Protein AF-0000000066933153 (afdb_homodimer)

pLDDT: mean 93.07, std 14.77, range [23.89, 98.88]

Structure (mmCIF, N/CA/C/O backbone):
data_AF-0000000066933153-model_v1
#
loop_
_entity.id
_entity.type
_entity.pdbx_description
1 polymer 'VOC domain-containing protein'
#
loop_
_atom_site.group_PDB
_atom_site.id
_atom_site.type_symbol
_atom_site.label_atom_id
_atom_site.label_alt_id
_atom_site.label_comp_id
_atom_site.label_asym_id
_atom_site.label_entity_id
_atom_site.label_seq_id
_atom_site.pdbx_PDB_ins_code
_atom_site.Cartn_x
_atom_site.Cartn_y
_atom_site.Cartn_z
_atom_site.occupancy
_atom_site.B_iso_or_equiv
_atom_site.auth_seq_id
_atom_site.auth_comp_id
_atom_site.auth_asym_id
_atom_site.auth_atom_id
_atom_site.pdbx_PDB_model_num
ATOM 1 N N . MET A 1 1 ? 8.961 -16.344 10.352 1 86.44 1 MET A N 1
ATOM 2 C CA . MET A 1 1 ? 8.375 -15.07 10.758 1 86.44 1 MET A CA 1
ATOM 3 C C . MET A 1 1 ? 7.102 -14.773 9.977 1 86.44 1 MET A C 1
ATOM 5 O O . MET A 1 1 ? 6.969 -15.195 8.82 1 86.44 1 MET A O 1
ATOM 9 N N . PRO A 1 2 ? 6.172 -14.133 10.633 1 92.12 2 PRO A N 1
ATOM 10 C CA . PRO A 1 2 ? 4.957 -13.805 9.883 1 92.12 2 PRO A CA 1
ATOM 11 C C . PRO A 1 2 ? 5.227 -12.875 8.703 1 92.12 2 PRO A C 1
ATOM 13 O O . PRO A 1 2 ? 6.113 -12.016 8.773 1 92.12 2 PRO A O 1
ATOM 16 N N . ALA A 1 3 ? 4.504 -13.078 7.656 1 95.19 3 ALA A N 1
ATOM 17 C CA . ALA A 1 3 ? 4.605 -12.172 6.516 1 95.19 3 ALA A CA 1
ATOM 18 C C . ALA A 1 3 ? 4.207 -10.75 6.91 1 95.19 3 ALA A C 1
ATOM 20 O O . ALA A 1 3 ? 3.334 -10.562 7.758 1 95.19 3 ALA A O 1
ATOM 21 N N . SER A 1 4 ? 4.824 -9.758 6.27 1 96.25 4 SER A N 1
ATOM 22 C CA . SER A 1 4 ? 4.516 -8.367 6.562 1 96.25 4 SER A CA 1
ATOM 23 C C . SER A 1 4 ? 4.406 -7.543 5.281 1 96.25 4 SER A C 1
ATOM 25 O O . SER A 1 4 ? 4.898 -7.953 4.23 1 96.25 4 SER A O 1
ATOM 27 N N . LEU A 1 5 ? 3.75 -6.449 5.402 1 97.62 5 LEU A N 1
ATOM 28 C CA . LEU A 1 5 ? 3.482 -5.574 4.266 1 97.62 5 LEU A CA 1
ATOM 29 C C . LEU A 1 5 ? 4.309 -4.297 4.359 1 97.62 5 LEU A C 1
ATOM 31 O O . LEU A 1 5 ? 4.398 -3.684 5.426 1 97.62 5 LEU A O 1
ATOM 35 N N . ARG A 1 6 ? 4.883 -3.953 3.26 1 97.38 6 ARG A N 1
ATOM 36 C CA . ARG A 1 6 ? 5.484 -2.648 3.012 1 97.38 6 ARG A CA 1
ATOM 37 C C . ARG A 1 6 ? 5.059 -2.098 1.654 1 97.38 6 ARG A C 1
ATOM 39 O O . ARG A 1 6 ? 4.523 -2.832 0.821 1 97.38 6 ARG A O 1
ATOM 46 N N . ILE A 1 7 ? 5.246 -0.826 1.497 1 98.62 7 ILE A N 1
ATOM 47 C CA . ILE A 1 7 ? 4.973 -0.286 0.17 1 98.62 7 ILE A CA 1
ATOM 48 C C . ILE A 1 7 ? 6.188 0.487 -0.336 1 98.62 7 ILE A C 1
ATOM 50 O O . ILE A 1 7 ? 6.996 0.973 0.459 1 98.62 7 ILE A O 1
ATOM 54 N N . GLU A 1 8 ? 6.289 0.5 -1.645 1 98.56 8 GLU A N 1
ATOM 55 C CA . GLU A 1 8 ? 7.211 1.397 -2.33 1 98.56 8 GLU A CA 1
ATOM 56 C C . GLU A 1 8 ? 6.461 2.453 -3.137 1 98.56 8 GLU A C 1
ATOM 58 O O . GLU A 1 8 ? 5.547 2.127 -3.893 1 98.56 8 GLU A O 1
ATOM 63 N N . ILE A 1 9 ? 6.852 3.701 -2.908 1 98.75 9 ILE A N 1
ATOM 64 C CA . ILE A 1 9 ? 6.254 4.785 -3.68 1 98.75 9 ILE A CA 1
ATOM 65 C C . ILE A 1 9 ? 7.328 5.473 -4.52 1 98.75 9 ILE A C 1
ATOM 67 O O . ILE A 1 9 ? 8.516 5.18 -4.383 1 98.75 9 ILE A O 1
ATOM 71 N N . PHE A 1 10 ? 6.871 6.371 -5.43 1 98.56 10 PHE A N 1
ATOM 72 C CA . PHE A 1 10 ? 7.754 6.902 -6.461 1 98.56 10 PHE A CA 1
ATOM 73 C C . PHE A 1 10 ? 7.57 8.406 -6.617 1 98.56 10 PHE A C 1
ATOM 75 O O . PHE A 1 10 ? 6.977 8.867 -7.594 1 98.56 10 PHE A O 1
ATOM 82 N N . PRO A 1 11 ? 8.094 9.141 -5.699 1 98.38 11 PRO A N 1
ATOM 83 C CA . PRO A 1 11 ? 7.941 10.594 -5.734 1 98.38 11 PRO A CA 1
ATOM 84 C C . PRO A 1 11 ? 8.789 11.25 -6.82 1 98.38 11 PRO A C 1
ATOM 86 O O . PRO A 1 11 ? 9.844 10.727 -7.191 1 98.38 11 PRO A O 1
ATOM 89 N N . SER A 1 12 ? 8.336 12.43 -7.312 1 97.88 12 SER A N 1
ATOM 90 C CA . SER A 1 12 ? 9.094 13.219 -8.273 1 97.88 12 SER A CA 1
ATOM 91 C C . SER A 1 12 ? 10.25 13.953 -7.602 1 97.88 12 SER A C 1
ATOM 93 O O . SER A 1 12 ? 11.227 14.305 -8.25 1 97.88 12 SER A O 1
ATOM 95 N N . ASP A 1 13 ? 10.156 14.219 -6.332 1 97.88 13 ASP A N 1
ATOM 96 C CA . ASP A 1 13 ? 11.148 14.883 -5.5 1 97.88 13 ASP A CA 1
ATOM 97 C C . ASP A 1 13 ? 11.312 14.172 -4.16 1 97.88 13 ASP A C 1
ATOM 99 O O . ASP A 1 13 ? 10.461 14.289 -3.279 1 97.88 13 ASP A O 1
ATOM 103 N N . LEU A 1 14 ? 12.438 13.492 -3.988 1 98.56 14 LEU A N 1
ATOM 104 C CA . LEU A 1 14 ? 12.648 12.609 -2.846 1 98.56 14 LEU A CA 1
ATOM 105 C C . LEU A 1 14 ? 12.719 13.414 -1.55 1 98.56 14 LEU A C 1
ATOM 107 O O . LEU A 1 14 ? 12.148 13.008 -0.533 1 98.56 14 LEU A O 1
ATOM 111 N N . GLN A 1 15 ? 13.453 14.477 -1.593 1 98.56 15 GLN A N 1
ATOM 112 C CA . GLN A 1 15 ? 13.602 15.273 -0.38 1 98.56 15 GLN A CA 1
ATOM 113 C C . GLN A 1 15 ? 12.258 15.828 0.085 1 98.56 15 GLN A C 1
ATOM 115 O O . GLN A 1 15 ? 11.977 15.852 1.284 1 98.56 15 GLN A O 1
ATOM 120 N N . ARG A 1 16 ? 11.453 16.312 -0.83 1 98.25 16 ARG A N 1
ATOM 121 C CA . ARG A 1 16 ? 10.117 16.797 -0.492 1 98.25 16 ARG A CA 1
ATOM 122 C C . ARG A 1 16 ? 9.281 15.695 0.153 1 98.25 16 ARG A C 1
ATOM 124 O O . ARG A 1 16 ? 8.547 15.945 1.111 1 98.25 16 ARG A O 1
ATOM 131 N N . MET A 1 17 ? 9.367 14.5 -0.377 1 98.44 17 MET A N 1
ATOM 132 C CA . MET A 1 17 ? 8.68 13.352 0.191 1 98.44 17 MET A CA 1
ATOM 133 C C . MET A 1 17 ? 9.164 13.062 1.606 1 98.44 17 MET A C 1
ATOM 135 O O . MET A 1 17 ? 8.359 12.883 2.521 1 98.44 17 MET A O 1
ATOM 139 N N . ILE A 1 18 ? 10.477 13.016 1.796 1 98.81 18 ILE A N 1
ATOM 140 C CA . ILE A 1 18 ? 11.07 12.734 3.1 1 98.81 18 ILE A CA 1
ATOM 141 C C . ILE A 1 18 ? 10.602 13.773 4.113 1 98.81 18 ILE A C 1
ATOM 143 O O . ILE A 1 18 ? 10.195 13.43 5.227 1 98.81 18 ILE A O 1
ATOM 147 N N . ASP A 1 19 ? 10.609 15.055 3.705 1 98.75 19 ASP A N 1
ATOM 148 C CA . ASP A 1 19 ? 10.195 16.141 4.59 1 98.75 19 ASP A CA 1
ATOM 149 C C . ASP A 1 19 ? 8.734 15.984 5.008 1 98.75 19 ASP A C 1
ATOM 151 O O . ASP A 1 19 ? 8.398 16.156 6.184 1 98.75 19 ASP A O 1
ATOM 155 N N . PHE A 1 20 ? 7.91 15.672 4.113 1 98.88 20 PHE A N 1
ATOM 156 C CA . PHE A 1 20 ? 6.492 15.516 4.41 1 98.88 20 PHE A CA 1
ATOM 157 C C . PHE A 1 20 ? 6.266 14.375 5.395 1 98.88 20 PHE A C 1
ATOM 159 O O . PHE A 1 20 ? 5.637 14.562 6.438 1 98.88 20 PHE A O 1
ATOM 166 N N . TYR A 1 21 ? 6.766 13.195 5.098 1 98.88 21 TYR A N 1
ATOM 167 C CA . TYR A 1 21 ? 6.496 12.023 5.918 1 98.88 21 TYR A CA 1
ATOM 168 C C . TYR A 1 21 ? 7.152 12.148 7.289 1 98.88 21 TYR A C 1
ATOM 170 O O . TYR A 1 21 ? 6.605 11.672 8.289 1 98.88 21 TYR A O 1
ATOM 178 N N . SER A 1 22 ? 8.344 12.766 7.363 1 98.69 22 SER A N 1
ATOM 179 C CA . SER A 1 22 ? 9.031 12.883 8.641 1 98.69 22 SER A CA 1
ATOM 180 C C . SER A 1 22 ? 8.422 13.984 9.5 1 98.69 22 SER A C 1
ATOM 182 O O . SER A 1 22 ? 8.133 13.773 10.68 1 98.69 22 SER A O 1
ATOM 184 N N . THR A 1 23 ? 8.133 15.148 8.875 1 98.31 23 THR A N 1
ATOM 185 C CA . THR A 1 23 ? 7.715 16.312 9.648 1 98.31 23 THR A CA 1
ATOM 186 C C . THR A 1 23 ? 6.203 16.297 9.875 1 98.31 23 THR A C 1
ATOM 188 O O . THR A 1 23 ? 5.734 16.641 10.961 1 98.31 23 THR A O 1
ATOM 191 N N . ILE A 1 24 ? 5.449 15.883 8.867 1 98.56 24 ILE A N 1
ATOM 192 C CA . ILE A 1 24 ? 3.996 15.984 8.945 1 98.56 24 ILE A CA 1
ATOM 193 C C . ILE A 1 24 ? 3.42 14.688 9.516 1 98.56 24 ILE A C 1
ATOM 195 O O . ILE A 1 24 ? 2.484 14.719 10.312 1 98.56 24 ILE A O 1
ATOM 199 N N . LEU A 1 25 ? 4.035 13.531 9.156 1 98.56 25 LEU A N 1
ATOM 200 C CA . LEU A 1 25 ? 3.369 12.273 9.469 1 98.56 25 LEU A CA 1
ATOM 201 C C . LEU A 1 25 ? 4.164 11.477 10.5 1 98.56 25 LEU A C 1
ATOM 203 O O . LEU A 1 25 ? 3.824 10.336 10.805 1 98.56 25 LEU A O 1
ATOM 207 N N . ASN A 1 26 ? 5.227 11.953 11.016 1 98 26 ASN A N 1
ATOM 208 C CA . ASN A 1 26 ? 5.973 11.414 12.148 1 98 26 ASN A CA 1
ATOM 209 C C . ASN A 1 26 ? 6.695 10.125 11.781 1 98 26 ASN A C 1
ATOM 211 O O . ASN A 1 26 ? 6.832 9.219 12.609 1 98 26 ASN A O 1
ATOM 215 N N . PHE A 1 27 ? 7.004 9.93 10.547 1 98.69 27 PHE A N 1
ATOM 216 C CA . PHE A 1 27 ? 7.91 8.859 10.156 1 98.69 27 PHE A CA 1
ATOM 217 C C . PHE A 1 27 ? 9.359 9.242 10.453 1 98.69 27 PHE A C 1
ATOM 219 O O . PHE A 1 27 ? 9.68 10.43 10.57 1 98.69 27 PHE A O 1
ATOM 226 N N . VAL A 1 28 ? 10.188 8.211 10.555 1 98.56 28 VAL A N 1
ATOM 227 C CA . VAL A 1 28 ? 11.625 8.398 10.742 1 98.56 28 VAL A CA 1
ATOM 228 C C . VAL A 1 28 ? 12.375 7.914 9.508 1 98.56 28 VAL A C 1
ATOM 230 O O . VAL A 1 28 ? 12.109 6.824 8.992 1 98.56 28 VAL A O 1
ATOM 233 N N . LEU A 1 29 ? 13.297 8.703 9 1 98.62 29 LEU A N 1
ATOM 234 C CA . LEU A 1 29 ? 14.188 8.266 7.93 1 98.62 29 LEU A CA 1
ATOM 235 C C . LEU A 1 29 ? 15.195 7.242 8.445 1 98.62 29 LEU A C 1
ATOM 237 O O . LEU A 1 29 ? 16.031 7.562 9.297 1 98.62 29 LEU A O 1
ATOM 241 N N . ILE A 1 30 ? 15.188 6.117 7.984 1 97.56 30 ILE A N 1
ATOM 242 C CA . ILE A 1 30 ? 16.06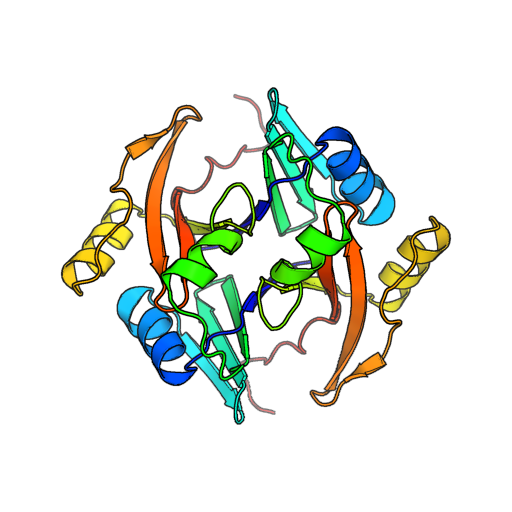2 5.039 8.438 1 97.56 30 ILE A CA 1
ATOM 243 C C . ILE A 1 30 ? 17.312 5 7.574 1 97.56 30 ILE A C 1
ATOM 245 O O . ILE A 1 30 ? 18.422 4.797 8.086 1 97.56 30 ILE A O 1
ATOM 249 N N . LYS A 1 31 ? 17.078 5.141 6.246 1 96.31 31 LYS A N 1
ATOM 250 C CA . LYS A 1 31 ? 18.188 5.078 5.297 1 96.31 31 LYS A CA 1
ATOM 251 C C . LYS A 1 31 ? 17.891 5.918 4.055 1 96.31 31 LYS A C 1
ATOM 253 O O . LYS A 1 31 ? 16.75 5.965 3.588 1 96.31 31 LYS A O 1
ATOM 258 N N . ARG A 1 32 ? 18.906 6.535 3.539 1 97.44 32 ARG A N 1
ATOM 259 C CA . ARG A 1 32 ? 18.891 7.184 2.232 1 97.44 32 ARG A CA 1
ATOM 260 C C . ARG A 1 32 ? 20.109 6.805 1.414 1 97.44 32 ARG A C 1
ATOM 262 O O . ARG A 1 32 ? 21.25 6.902 1.899 1 97.44 32 ARG A O 1
ATOM 269 N N . ASN A 1 33 ? 19.859 6.348 0.346 1 95.94 33 ASN A N 1
ATOM 270 C CA . ASN A 1 33 ? 20.906 5.977 -0.595 1 95.94 33 ASN A CA 1
ATOM 271 C C . ASN A 1 33 ? 20.594 6.465 -2.006 1 95.94 33 ASN A C 1
ATOM 273 O O . ASN A 1 33 ? 19.828 5.832 -2.73 1 95.94 33 ASN A O 1
ATOM 277 N N . GLY A 1 34 ? 21.297 7.578 -2.373 1 96.19 34 GLY A N 1
ATOM 278 C CA . GLY A 1 34 ? 21.016 8.141 -3.682 1 96.19 34 GLY A CA 1
ATOM 279 C C . GLY A 1 34 ? 19.562 8.562 -3.846 1 96.19 34 GLY A C 1
ATOM 280 O O . GLY A 1 34 ? 19.062 9.391 -3.08 1 96.19 34 GLY A O 1
ATOM 281 N N . ASP A 1 35 ? 18.922 7.887 -4.777 1 97.38 35 ASP A N 1
ATOM 282 C CA . ASP A 1 35 ? 17.547 8.242 -5.102 1 97.38 35 ASP A CA 1
ATOM 283 C C . ASP A 1 35 ? 16.547 7.352 -4.355 1 97.38 35 ASP A C 1
ATOM 285 O O . ASP A 1 35 ? 15.375 7.281 -4.715 1 97.38 35 ASP A O 1
ATOM 289 N N . TYR A 1 36 ? 17.062 6.742 -3.338 1 97.81 36 TYR A N 1
ATOM 290 C CA . TYR A 1 36 ? 16.234 5.852 -2.545 1 97.81 36 TYR A CA 1
ATOM 291 C C . TYR A 1 36 ? 16.172 6.301 -1.09 1 97.81 36 TYR A C 1
ATOM 293 O O . TYR A 1 36 ? 17.203 6.699 -0.521 1 97.81 36 TYR A O 1
ATOM 301 N N . ALA A 1 37 ? 15.047 6.254 -0.502 1 98.56 37 ALA A N 1
ATOM 302 C CA . ALA A 1 37 ? 14.852 6.492 0.927 1 98.56 37 ALA A CA 1
ATOM 303 C C . ALA A 1 37 ? 13.984 5.402 1.55 1 98.56 37 ALA A C 1
ATOM 305 O O . ALA A 1 37 ? 13.102 4.848 0.891 1 98.56 37 ALA A O 1
ATOM 306 N N . TYR A 1 38 ? 14.266 5.105 2.721 1 98.06 38 TYR A N 1
ATOM 307 C CA . TYR A 1 38 ? 13.523 4.152 3.533 1 98.06 38 TYR A CA 1
ATOM 308 C C . TYR A 1 38 ? 13.094 4.773 4.859 1 98.06 38 TYR A C 1
ATOM 310 O O . TYR A 1 38 ? 13.938 5.266 5.617 1 98.06 38 TYR A O 1
ATOM 318 N N . LEU A 1 39 ? 11.773 4.773 5.098 1 98.69 39 LEU A N 1
ATOM 319 C CA . LEU A 1 39 ? 11.234 5.414 6.293 1 98.69 39 LEU A CA 1
ATOM 320 C C . LEU A 1 39 ? 10.445 4.418 7.133 1 98.69 39 LEU A C 1
ATOM 322 O O . LEU A 1 39 ? 9.891 3.451 6.598 1 98.69 39 LEU A O 1
ATOM 326 N N . GLY A 1 40 ? 10.398 4.672 8.422 1 98.38 40 GLY A N 1
ATOM 327 C CA . GLY A 1 40 ? 9.656 3.811 9.328 1 98.38 40 GLY A CA 1
ATOM 328 C C . GLY A 1 40 ? 8.891 4.582 10.391 1 98.38 40 GLY A C 1
ATOM 329 O O . GLY A 1 40 ? 9.305 5.668 10.797 1 98.38 40 GLY A O 1
ATOM 330 N N . ARG A 1 41 ? 7.766 4.09 10.789 1 98.25 41 ARG A N 1
ATOM 331 C CA . ARG A 1 41 ? 6.945 4.512 11.922 1 98.25 41 ARG A CA 1
ATOM 332 C C . ARG A 1 41 ? 6.266 3.318 12.586 1 98.25 41 ARG A C 1
ATOM 334 O O . ARG A 1 41 ? 5.336 2.738 12.023 1 98.25 41 ARG A O 1
ATOM 341 N N . ASP A 1 42 ? 6.723 2.955 13.797 1 96.31 42 ASP A N 1
ATOM 342 C CA . ASP A 1 42 ? 6.227 1.754 14.469 1 96.31 42 ASP A CA 1
ATOM 343 C C . ASP A 1 42 ? 6.359 0.53 13.562 1 96.31 42 ASP A C 1
ATOM 345 O O . ASP A 1 42 ? 7.465 0.174 13.148 1 96.31 42 ASP A O 1
ATOM 349 N N . ASN A 1 43 ? 5.211 -0.047 13.133 1 92.12 43 ASN A N 1
ATOM 350 C CA . ASN A 1 43 ? 5.242 -1.246 12.297 1 92.12 43 ASN A CA 1
ATOM 351 C C . ASN A 1 43 ? 5.004 -0.915 10.828 1 92.12 43 ASN A C 1
ATOM 353 O O . ASN A 1 43 ? 4.594 -1.779 10.047 1 92.12 43 ASN A O 1
ATOM 357 N N . ILE A 1 44 ? 5.238 0.303 10.469 1 97.62 44 ILE A N 1
ATOM 358 C CA . ILE A 1 44 ? 5.023 0.743 9.094 1 97.62 44 ILE A CA 1
ATOM 359 C C . ILE A 1 44 ? 6.363 1.071 8.438 1 97.62 44 ILE A C 1
ATOM 361 O O . ILE A 1 44 ? 7.168 1.823 9 1 97.62 44 ILE A O 1
ATOM 365 N N . PHE A 1 45 ? 6.582 0.549 7.289 1 97.19 45 PHE A N 1
ATOM 366 C CA . PHE A 1 45 ? 7.781 0.859 6.52 1 97.19 45 PHE A CA 1
ATOM 367 C C . PHE A 1 45 ? 7.422 1.226 5.086 1 97.19 45 PHE A C 1
ATOM 369 O O . PHE A 1 45 ? 6.582 0.574 4.465 1 97.19 45 PHE A O 1
ATOM 376 N N . ILE A 1 46 ? 8.055 2.252 4.586 1 98.56 46 ILE A N 1
ATOM 377 C CA . ILE A 1 46 ? 7.824 2.768 3.244 1 98.56 46 ILE A CA 1
ATOM 378 C C . ILE A 1 46 ? 9.156 2.99 2.535 1 98.56 46 ILE A C 1
ATOM 380 O O . ILE A 1 46 ? 10.039 3.682 3.057 1 98.56 46 ILE A O 1
ATOM 384 N N . GLY A 1 47 ? 9.336 2.357 1.431 1 98.25 47 GLY A N 1
ATOM 385 C CA . GLY A 1 47 ? 10.414 2.705 0.519 1 98.25 47 GLY A CA 1
ATOM 386 C C . GLY A 1 47 ? 10 3.703 -0.545 1 98.25 47 GLY A C 1
ATOM 387 O O . GLY A 1 47 ? 8.844 3.705 -0.984 1 98.25 47 GLY A O 1
ATOM 388 N N . ALA A 1 48 ? 10.953 4.523 -0.932 1 98.69 48 ALA A N 1
ATOM 389 C CA . ALA A 1 48 ? 10.672 5.543 -1.939 1 98.69 48 ALA A CA 1
ATOM 390 C C . ALA A 1 48 ? 11.82 5.672 -2.93 1 98.69 48 ALA A C 1
ATOM 392 O O . ALA A 1 48 ? 12.992 5.723 -2.533 1 98.69 48 ALA A O 1
ATOM 393 N N . ILE A 1 49 ? 11.5 5.691 -4.172 1 98.25 49 ILE A N 1
ATOM 394 C CA . ILE A 1 49 ? 12.469 5.887 -5.242 1 98.25 49 ILE A CA 1
ATOM 395 C C . ILE A 1 49 ? 12.102 7.133 -6.047 1 98.25 49 ILE A C 1
ATOM 397 O O . ILE A 1 49 ? 11 7.227 -6.59 1 98.25 49 ILE A O 1
ATOM 401 N N . GLU A 1 50 ? 13.016 8 -6.172 1 98.5 50 GLU A N 1
ATOM 402 C CA . GLU A 1 50 ? 12.781 9.219 -6.938 1 98.5 50 GLU A CA 1
ATOM 403 C C . GLU A 1 50 ? 12.68 8.922 -8.43 1 98.5 50 GLU A C 1
ATOM 405 O O . GLU A 1 50 ? 13.5 8.188 -8.977 1 98.5 50 GLU A O 1
ATOM 410 N N . THR A 1 51 ? 11.688 9.422 -9.172 1 96.19 51 THR A N 1
ATOM 411 C CA . THR A 1 51 ? 11.516 9.148 -10.594 1 96.19 51 THR A CA 1
ATOM 412 C C . THR A 1 51 ? 11.828 10.391 -11.422 1 96.19 51 THR A C 1
ATOM 414 O O . THR A 1 51 ? 12.078 10.281 -12.625 1 96.19 51 THR A O 1
ATOM 417 N N . GLY A 1 52 ? 11.805 11.531 -10.984 1 89.19 52 GLY A N 1
ATOM 418 C CA . GLY A 1 52 ? 11.961 12.766 -11.742 1 89.19 52 GLY A CA 1
ATOM 419 C C . GLY A 1 52 ? 10.758 13.086 -12.609 1 89.19 52 GLY A C 1
ATOM 420 O O . GLY A 1 52 ? 10.875 13.797 -13.609 1 89.19 52 GLY A O 1
ATOM 421 N N . SER A 1 53 ? 9.688 12.406 -12.422 1 94.31 53 SER A N 1
ATOM 422 C CA . SER A 1 53 ? 8.461 12.648 -13.172 1 94.31 53 SER A CA 1
ATOM 423 C C . SER A 1 53 ? 8.117 14.133 -13.234 1 94.31 53 SER A C 1
ATOM 425 O O . SER A 1 53 ? 8.266 14.844 -12.242 1 94.31 53 SER A O 1
ATOM 427 N N . THR A 1 54 ? 7.566 14.516 -14.406 1 95.06 54 THR A N 1
ATOM 428 C CA . THR A 1 54 ? 7.188 15.914 -14.602 1 95.06 54 THR A CA 1
ATOM 429 C C . THR A 1 54 ? 5.668 16.062 -14.602 1 95.06 54 THR A C 1
ATOM 431 O O . THR A 1 54 ? 5.145 17.141 -14.914 1 95.06 54 THR A O 1
ATOM 434 N N . GLU A 1 55 ? 5.02 14.992 -14.352 1 96.88 55 GLU A N 1
ATOM 435 C CA . GLU A 1 55 ? 3.562 15.062 -14.273 1 96.88 55 GLU A CA 1
ATOM 436 C C . GLU A 1 55 ? 3.113 16.047 -13.195 1 96.88 55 GLU A C 1
ATOM 438 O O . GLU A 1 55 ? 3.732 16.141 -12.133 1 96.88 55 GLU A O 1
ATOM 443 N N . THR A 1 56 ? 1.979 16.734 -13.484 1 96.5 56 THR A N 1
ATOM 444 C CA . THR A 1 56 ? 1.397 17.641 -12.5 1 96.5 56 THR A CA 1
ATOM 445 C C . THR A 1 56 ? 0.718 16.844 -11.383 1 96.5 56 THR A C 1
ATOM 447 O O . THR A 1 56 ? 0.463 15.656 -11.516 1 96.5 56 THR A O 1
ATOM 450 N N . LEU A 1 57 ? 0.47 17.484 -10.297 1 94.38 57 LEU A N 1
ATOM 451 C CA . LEU A 1 57 ? -0.242 16.859 -9.18 1 94.38 57 LEU A CA 1
ATOM 452 C C . LEU A 1 57 ? -1.625 16.391 -9.617 1 94.38 57 LEU A C 1
ATOM 454 O O . LEU A 1 57 ? -2.094 15.336 -9.18 1 94.38 57 LEU A O 1
ATOM 458 N N . GLU A 1 58 ? -2.236 17.188 -10.422 1 94.75 58 GLU A N 1
ATOM 459 C CA . GLU A 1 58 ? -3.559 16.812 -10.93 1 94.75 58 GLU A CA 1
ATOM 460 C C . GLU A 1 58 ? -3.5 15.539 -11.75 1 94.75 58 GLU A C 1
ATOM 462 O O . GLU A 1 58 ? -4.367 14.672 -11.625 1 94.75 58 GLU A O 1
ATOM 467 N N . GLU A 1 59 ? -2.539 15.453 -12.602 1 96.12 59 GLU A N 1
ATOM 468 C CA . GLU A 1 59 ? -2.348 14.242 -13.391 1 96.12 59 GLU A CA 1
ATOM 469 C C . GLU A 1 59 ? -2.09 13.039 -12.5 1 96.12 59 GLU A C 1
ATOM 471 O O . GLU A 1 59 ? -2.703 11.984 -12.68 1 96.12 59 GLU A O 1
ATOM 476 N N . LYS A 1 60 ? -1.261 13.195 -11.508 1 96.38 60 LYS A N 1
ATOM 477 C CA . LYS A 1 60 ? -0.94 12.109 -10.586 1 96.38 60 LYS A CA 1
ATOM 478 C C . LYS A 1 60 ? -2.16 11.711 -9.766 1 96.38 60 LYS A C 1
ATOM 480 O O . LYS A 1 60 ? -2.412 10.523 -9.555 1 96.38 60 LYS A O 1
ATOM 485 N N . ALA A 1 61 ? -2.875 12.695 -9.344 1 93.25 61 ALA A N 1
ATOM 486 C CA . ALA A 1 61 ? -4.078 12.445 -8.547 1 93.25 61 ALA A CA 1
ATOM 487 C C . ALA A 1 61 ? -5.105 11.648 -9.344 1 93.25 61 ALA A C 1
ATOM 489 O O . ALA A 1 61 ? -5.898 10.898 -8.766 1 93.25 61 ALA A O 1
ATOM 490 N N . SER A 1 62 ? -5.059 11.789 -10.633 1 94.31 62 SER A N 1
ATOM 491 C CA . SER A 1 62 ? -6.035 11.133 -11.492 1 94.31 62 SER A CA 1
ATOM 492 C C . SER A 1 62 ? -5.895 9.609 -11.43 1 94.31 62 SER A C 1
ATOM 494 O O . SER A 1 62 ? -6.824 8.883 -11.789 1 94.31 62 SER A O 1
ATOM 496 N N . TYR A 1 63 ? -4.762 9.109 -10.945 1 96.81 63 TYR A N 1
ATOM 497 C CA . TYR A 1 63 ? -4.609 7.66 -10.953 1 96.81 63 TYR A CA 1
ATOM 498 C C . TYR A 1 63 ? -4.102 7.16 -9.602 1 96.81 63 TYR A C 1
ATOM 500 O O . TYR A 1 63 ? -4.004 5.949 -9.383 1 96.81 63 TYR A O 1
ATOM 508 N N . ARG A 1 64 ? -3.805 8.047 -8.641 1 97.88 64 ARG A N 1
ATOM 509 C CA . ARG A 1 64 ? -3.229 7.633 -7.371 1 97.88 64 ARG A CA 1
ATOM 510 C C . ARG A 1 64 ? -4.281 7.625 -6.27 1 97.88 64 ARG A C 1
ATOM 512 O O . ARG A 1 64 ? -4.016 7.18 -5.152 1 97.88 64 ARG A O 1
ATOM 519 N N . ARG A 1 65 ? -5.469 8.047 -6.59 1 95.44 65 ARG A N 1
ATOM 520 C CA . ARG A 1 65 ? -6.543 8.18 -5.609 1 95.44 65 ARG A CA 1
ATOM 521 C C . ARG A 1 65 ? -7.461 6.957 -5.641 1 95.44 65 ARG A C 1
ATOM 523 O O . ARG A 1 65 ? -7.367 6.129 -6.547 1 95.44 65 ARG A O 1
ATOM 530 N N . PRO A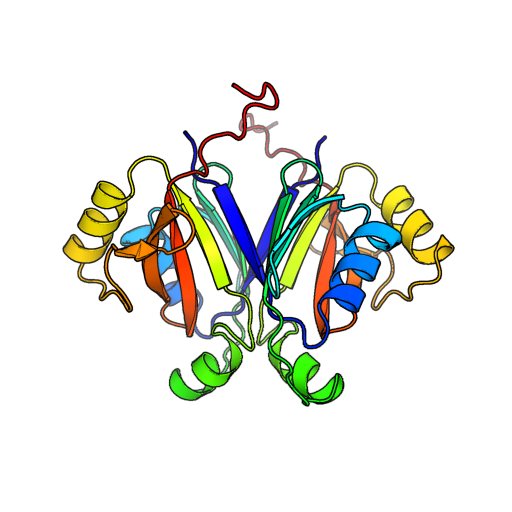 1 66 ? -8.344 6.848 -4.656 1 95.38 66 PRO A N 1
ATOM 531 C CA . PRO A 1 66 ? -9.312 5.746 -4.621 1 95.38 66 PRO A CA 1
ATOM 532 C C . PRO A 1 66 ? -10.102 5.613 -5.922 1 95.38 66 PRO A C 1
ATOM 534 O O . PRO A 1 66 ? -10.336 6.605 -6.613 1 95.38 66 PRO A O 1
ATOM 537 N N . MET A 1 67 ? -10.516 4.402 -6.137 1 95.12 67 MET A N 1
ATOM 538 C CA . MET A 1 67 ? -11.219 3.959 -7.336 1 95.12 67 MET A CA 1
ATOM 539 C C . MET A 1 67 ? -10.242 3.645 -8.461 1 95.12 67 MET A C 1
ATOM 541 O O . MET A 1 67 ? -10.609 3 -9.445 1 95.12 67 MET A O 1
ATOM 545 N N . LYS A 1 68 ? -9 4.121 -8.406 1 95.88 68 LYS A N 1
ATOM 546 C CA . LYS A 1 68 ? -8 3.754 -9.414 1 95.88 68 LYS A CA 1
ATOM 547 C C . LYS A 1 68 ? -6.719 3.258 -8.758 1 95.88 68 LYS A C 1
ATOM 549 O O . LYS A 1 68 ? -6.293 2.125 -8.992 1 95.88 68 LYS A O 1
ATOM 554 N N . GLY A 1 69 ? -6.094 4.047 -7.945 1 97.12 69 GLY A N 1
ATOM 555 C CA . GLY A 1 69 ? -4.82 3.73 -7.316 1 97.12 69 GLY A CA 1
ATOM 556 C C . G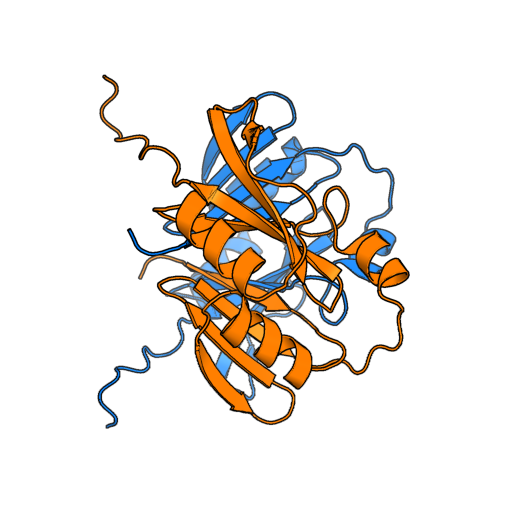LY A 1 69 ? -4.969 2.854 -6.086 1 97.12 69 GLY A C 1
ATOM 557 O O . GLY A 1 69 ? -5.777 1.922 -6.074 1 97.12 69 GLY A O 1
ATOM 558 N N . ILE A 1 70 ? -4.109 3.01 -5.137 1 98.62 70 ILE A N 1
ATOM 559 C CA . ILE A 1 70 ? -4.141 2.359 -3.832 1 98.62 70 ILE A CA 1
ATOM 560 C C . ILE A 1 70 ? -4.316 3.406 -2.736 1 98.62 70 ILE A C 1
ATOM 562 O O . ILE A 1 70 ? -3.666 4.453 -2.76 1 98.62 70 ILE A O 1
ATOM 566 N N . GLU A 1 71 ? -5.297 3.215 -1.89 1 98.69 71 GLU A N 1
ATOM 567 C CA . GLU A 1 71 ? -5.383 4.035 -0.685 1 98.69 71 GLU A CA 1
ATOM 568 C C . GLU A 1 71 ? -4.465 3.5 0.411 1 98.69 71 GLU A C 1
ATOM 570 O O . GLU A 1 71 ? -4.535 2.322 0.768 1 98.69 71 GLU A O 1
ATOM 575 N N . ILE A 1 72 ? -3.586 4.348 0.903 1 98.81 72 ILE A N 1
ATOM 576 C CA . ILE A 1 72 ? -2.699 4.012 2.012 1 98.81 72 ILE A CA 1
ATOM 577 C C . ILE A 1 72 ? -3.418 4.246 3.338 1 98.81 72 ILE A C 1
ATOM 579 O O . ILE A 1 72 ? -3.785 5.379 3.658 1 98.81 72 ILE A O 1
ATOM 583 N N . VAL A 1 73 ? -3.596 3.203 4.105 1 98.5 73 VAL A N 1
ATOM 584 C CA . VAL A 1 73 ? -4.375 3.314 5.336 1 98.5 73 VAL A CA 1
ATOM 585 C C . VAL A 1 73 ? -3.459 3.123 6.543 1 98.5 73 VAL A C 1
ATOM 587 O O . VAL A 1 73 ? -2.799 2.092 6.676 1 98.5 73 VAL A O 1
ATOM 590 N N . VAL A 1 74 ? -3.449 4.066 7.383 1 98.38 74 VAL A N 1
ATOM 591 C CA . VAL A 1 74 ? -2.666 4.035 8.609 1 98.38 74 VAL A CA 1
ATOM 592 C C . VAL A 1 74 ? -3.598 3.945 9.82 1 98.38 74 VAL A C 1
ATOM 594 O O . VAL A 1 74 ? -4.438 4.824 10.031 1 98.38 74 VAL A O 1
ATOM 597 N N . GLU A 1 75 ? -3.451 2.924 10.539 1 97 75 GLU A N 1
ATOM 598 C CA . GLU A 1 75 ? -4.23 2.762 11.766 1 97 75 GLU A CA 1
ATOM 599 C C . GLU A 1 75 ? -3.467 3.289 12.977 1 97 75 GLU A C 1
ATOM 601 O O . GLU A 1 75 ? -2.305 2.936 13.188 1 97 75 GLU A O 1
ATOM 606 N N . VAL A 1 76 ? -4.148 4.086 13.734 1 97.12 76 VAL A N 1
ATOM 607 C CA . VAL A 1 76 ? -3.494 4.711 14.883 1 97.12 76 VAL A CA 1
ATOM 608 C C . VAL A 1 76 ? -4.387 4.594 16.109 1 97.12 76 VAL A C 1
ATOM 610 O O . VAL A 1 76 ? -5.594 4.363 15.992 1 97.12 76 VAL A O 1
ATOM 613 N N . ASP A 1 77 ? -3.826 4.746 17.281 1 93.56 77 ASP A N 1
ATOM 614 C CA . ASP A 1 77 ? -4.57 4.656 18.547 1 93.56 77 ASP A CA 1
ATOM 615 C C . ASP A 1 77 ? -5.371 5.93 18.797 1 93.56 77 ASP A C 1
ATOM 617 O O . ASP A 1 77 ? -6.551 5.867 19.141 1 93.56 77 ASP A O 1
ATOM 621 N N . ASP A 1 78 ? -4.727 7.039 18.688 1 95.94 78 ASP A N 1
ATOM 622 C CA . ASP A 1 78 ? -5.34 8.328 18.984 1 95.94 78 ASP A CA 1
ATOM 623 C C . ASP A 1 78 ? -5.5 9.164 17.719 1 95.94 78 ASP A C 1
ATOM 625 O O . ASP A 1 78 ? -4.621 9.961 17.375 1 95.94 78 ASP A O 1
ATOM 629 N N . LEU A 1 79 ? -6.633 9.016 17.094 1 97.88 79 LEU A N 1
ATOM 630 C CA . LEU A 1 79 ? -6.918 9.641 15.805 1 97.88 79 LEU A CA 1
ATOM 631 C C . LEU A 1 79 ? -6.941 11.156 15.938 1 97.88 79 LEU A C 1
ATOM 633 O O . LEU A 1 79 ? -6.402 11.867 15.078 1 97.88 79 LEU A O 1
ATOM 637 N N . GLU A 1 80 ? -7.613 11.703 16.953 1 98 80 GLU A N 1
ATOM 638 C CA . GLU A 1 80 ? -7.727 13.148 17.156 1 98 80 GLU A CA 1
ATOM 639 C C . GLU A 1 80 ? -6.355 13.789 17.344 1 98 80 GLU A C 1
ATOM 641 O O . GLU A 1 80 ? -6.082 14.859 16.812 1 98 80 GLU A O 1
ATOM 646 N N . LYS A 1 81 ? -5.562 13.125 18.141 1 98.06 81 LYS A N 1
ATOM 647 C CA . LYS A 1 81 ? -4.215 13.641 18.344 1 98.06 81 LYS A CA 1
ATOM 648 C C . LYS A 1 81 ? -3.436 13.703 17.031 1 98.06 81 LYS A C 1
ATOM 650 O O . LYS A 1 81 ? -2.75 14.688 16.766 1 98.06 81 LYS A O 1
ATOM 655 N N . GLU A 1 82 ? -3.486 12.594 16.266 1 98.12 82 GLU A N 1
ATOM 656 C CA . GLU A 1 82 ? -2.818 12.562 14.969 1 98.12 82 GLU A CA 1
ATOM 657 C C . GLU A 1 82 ? -3.295 13.711 14.078 1 98.12 82 GLU A C 1
ATOM 659 O O . GLU A 1 82 ? -2.482 14.43 13.492 1 98.12 82 GLU A O 1
ATOM 664 N N . ARG A 1 83 ? -4.582 13.844 14 1 98.56 83 ARG A N 1
ATOM 665 C CA . ARG A 1 83 ? -5.207 14.891 13.203 1 98.56 83 ARG A CA 1
ATOM 666 C C . ARG A 1 83 ? -4.742 16.266 13.648 1 98.56 83 ARG A C 1
ATOM 668 O O . ARG A 1 83 ? -4.336 17.094 12.828 1 98.56 83 ARG A O 1
ATOM 675 N N . ASP A 1 84 ? -4.805 16.562 14.93 1 98.69 84 ASP A N 1
ATOM 676 C CA . ASP A 1 84 ? -4.457 17.875 15.469 1 98.69 84 ASP A CA 1
ATOM 677 C C . ASP A 1 84 ? -2.996 18.203 15.195 1 98.69 84 ASP A C 1
ATOM 679 O O . ASP A 1 84 ? -2.668 19.359 14.867 1 98.69 84 ASP A O 1
ATOM 683 N N . LEU A 1 85 ? -2.139 17.219 15.352 1 98.19 85 LEU A N 1
ATOM 684 C CA . LEU A 1 85 ? -0.718 17.406 15.086 1 98.19 85 LEU A CA 1
ATOM 685 C C . LEU A 1 85 ? -0.482 17.781 13.625 1 98.19 85 LEU A C 1
ATOM 687 O O . LEU A 1 85 ? 0.283 18.719 13.336 1 98.19 85 LEU A O 1
ATOM 691 N N . ILE A 1 86 ? -1.084 17.094 12.695 1 98.69 86 ILE A N 1
ATOM 692 C CA . ILE A 1 86 ? -0.913 17.312 11.266 1 98.69 86 ILE A CA 1
ATOM 693 C C . ILE A 1 86 ? -1.419 18.703 10.891 1 98.69 86 ILE A C 1
ATOM 695 O O . ILE A 1 86 ? -0.736 19.453 10.188 1 98.69 86 ILE A O 1
ATOM 699 N N . VAL A 1 87 ? -2.559 19.078 11.398 1 98.56 87 VAL A N 1
ATOM 700 C CA . VAL A 1 87 ? -3.162 20.375 11.109 1 98.56 87 VAL A CA 1
ATOM 701 C C . VAL A 1 87 ? -2.322 21.5 11.727 1 98.56 87 VAL A C 1
ATOM 703 O O . VAL A 1 87 ? -2.113 22.547 11.117 1 98.56 87 VAL A O 1
ATOM 706 N N . ALA A 1 88 ? -1.859 21.312 12.906 1 98.44 88 ALA A N 1
ATOM 707 C CA . ALA A 1 88 ? -1.039 22.312 13.602 1 98.44 88 ALA A CA 1
ATOM 708 C C . ALA A 1 88 ? 0.245 22.594 12.82 1 98.44 88 ALA A C 1
ATOM 710 O O . ALA A 1 88 ? 0.783 23.703 12.883 1 98.44 88 ALA A O 1
ATOM 711 N N . LYS A 1 89 ? 0.682 21.594 12.156 1 98.31 89 LYS A N 1
ATOM 712 C CA . LYS A 1 89 ? 1.9 21.719 11.367 1 98.31 89 LYS A CA 1
ATOM 713 C C . LYS A 1 89 ? 1.612 22.406 10.023 1 98.31 89 LYS A C 1
ATOM 715 O O . LYS A 1 89 ? 2.518 22.594 9.211 1 98.31 89 LYS A O 1
ATOM 720 N N . GLY A 1 90 ? 0.367 22.625 9.773 1 97.44 90 GLY A N 1
ATOM 721 C CA . GLY A 1 90 ? -0.007 23.469 8.648 1 97.44 90 GLY A CA 1
ATOM 722 C C . GLY A 1 90 ? -0.443 22.672 7.43 1 97.44 90 GLY A C 1
ATOM 723 O O . GLY A 1 90 ? -0.648 23.234 6.352 1 97.44 90 GLY A O 1
ATOM 724 N N . TRP A 1 91 ? -0.554 21.328 7.512 1 98.25 91 TRP A N 1
ATOM 725 C CA . TRP A 1 91 ? -0.981 20.547 6.355 1 98.25 91 TRP A CA 1
ATOM 726 C C . TRP A 1 91 ? -2.502 20.484 6.277 1 98.25 91 TRP A C 1
ATOM 728 O O . TRP A 1 91 ? -3.174 20.219 7.277 1 98.25 91 TRP A O 1
ATOM 738 N N . LYS A 1 92 ? -3.002 20.688 5.086 1 97.62 92 LYS A N 1
ATOM 739 C CA . LYS A 1 92 ? -4.445 20.688 4.871 1 97.62 92 LYS A CA 1
ATOM 740 C C . LYS A 1 92 ? -4.969 19.266 4.68 1 97.62 92 LYS A C 1
ATOM 742 O O . LYS A 1 92 ? -4.375 18.469 3.941 1 97.62 92 LYS A O 1
ATOM 747 N N . LEU A 1 93 ? -6.094 18.984 5.293 1 98.62 93 LEU A N 1
ATOM 748 C CA . LEU A 1 93 ? -6.75 17.688 5.141 1 98.62 93 LEU A CA 1
ATOM 749 C C . LEU A 1 93 ? -7.691 17.703 3.943 1 98.62 93 LEU A C 1
ATOM 751 O O . LEU A 1 93 ? -8.258 18.734 3.598 1 98.62 93 LEU A O 1
ATOM 755 N N . ASP A 1 94 ? -7.828 16.578 3.291 1 97.81 94 ASP A N 1
ATOM 756 C CA . ASP A 1 94 ? -8.852 16.422 2.262 1 97.81 94 ASP A CA 1
ATOM 757 C C . ASP A 1 94 ? -10.227 16.219 2.883 1 97.81 94 ASP A C 1
ATOM 759 O O . ASP A 1 94 ? -11.242 16.641 2.312 1 97.81 94 ASP A O 1
ATOM 763 N N . ALA A 1 95 ? -10.297 15.492 3.914 1 98.19 95 ALA A N 1
ATOM 764 C CA . ALA A 1 95 ? -11.492 15.25 4.723 1 98.19 95 ALA A CA 1
ATOM 765 C C . ALA A 1 95 ? -11.141 15.148 6.207 1 98.19 95 ALA A C 1
ATOM 767 O O . ALA A 1 95 ? -10.242 14.398 6.586 1 98.19 95 ALA A O 1
ATOM 768 N N . ASP A 1 96 ? -11.883 15.898 6.992 1 98.56 96 ASP A N 1
ATOM 769 C CA . ASP A 1 96 ? -11.625 15.875 8.43 1 98.56 96 ASP A CA 1
ATOM 770 C C . ASP A 1 96 ? -12.25 14.648 9.078 1 98.56 96 ASP A C 1
ATOM 772 O O . ASP A 1 96 ? -12.891 13.836 8.398 1 98.56 96 ASP A O 1
ATOM 776 N N . ILE A 1 97 ? -11.984 14.492 10.406 1 98.38 97 ILE A N 1
ATOM 777 C CA . ILE A 1 97 ? -12.445 13.305 11.117 1 98.38 97 ILE A CA 1
ATOM 778 C C . ILE A 1 97 ? -13.953 13.172 10.961 1 98.38 97 ILE A C 1
ATOM 780 O O . ILE A 1 97 ? -14.703 14.125 11.188 1 98.38 97 ILE A O 1
ATOM 784 N N . GLN A 1 98 ? -14.336 12.07 10.531 1 96.81 98 GLN A N 1
ATOM 785 C CA . GLN A 1 98 ? -15.75 11.734 10.383 1 96.81 98 GLN A CA 1
ATOM 786 C C . GLN A 1 98 ? -16.016 10.281 10.758 1 96.81 98 GLN A C 1
ATOM 788 O O . GLN A 1 98 ? -15.195 9.406 10.492 1 96.81 98 GLN A O 1
ATOM 793 N N . LEU A 1 99 ? -17.125 10.047 11.391 1 94.88 99 LEU A N 1
ATOM 794 C CA . LEU A 1 99 ? -17.609 8.68 11.594 1 94.88 99 LEU A CA 1
ATOM 795 C C . LEU A 1 99 ? -18.125 8.094 10.289 1 94.88 99 LEU A C 1
ATOM 797 O O . LEU A 1 99 ? -18.953 8.695 9.609 1 94.88 99 LEU A O 1
ATOM 801 N N . GLN A 1 100 ? -17.656 6.953 10.016 1 93.31 100 GLN A N 1
ATOM 802 C CA . GLN A 1 100 ? -18.016 6.336 8.75 1 93.31 100 GLN A CA 1
ATOM 803 C C . GLN A 1 100 ? -19.109 5.293 8.938 1 93.31 100 GLN A C 1
ATOM 805 O O . GLN A 1 100 ? -19.375 4.855 10.062 1 93.31 100 GLN A O 1
ATOM 810 N N . ASP A 1 101 ? -19.672 4.844 7.883 1 88.31 101 ASP A N 1
ATOM 811 C CA . ASP A 1 101 ? -20.797 3.916 7.914 1 88.31 101 ASP A CA 1
ATOM 812 C C . ASP A 1 101 ? -20.391 2.57 8.508 1 88.31 101 ASP A C 1
ATOM 814 O O . ASP A 1 101 ? -21.219 1.857 9.078 1 88.31 101 ASP A O 1
ATOM 818 N N . TRP A 1 102 ? -19.188 2.311 8.398 1 86.62 102 TRP A N 1
ATOM 819 C CA . TRP A 1 102 ? -18.703 1.021 8.883 1 86.62 102 TRP A CA 1
ATOM 820 C C . TRP A 1 102 ? -18.297 1.109 10.352 1 86.62 102 TRP A C 1
ATOM 822 O O . TRP A 1 102 ? -17.766 0.147 10.914 1 86.62 102 TRP A O 1
ATOM 832 N N . GLY A 1 103 ? -18.391 2.258 10.992 1 87.94 103 GLY A N 1
ATOM 833 C CA . GLY A 1 103 ? -18.344 2.363 12.438 1 87.94 103 GLY A CA 1
ATOM 834 C C . GLY A 1 103 ? -17.016 2.891 12.945 1 87.94 103 GLY A C 1
ATOM 835 O O . GLY A 1 103 ? -16.812 3.041 14.156 1 87.94 103 GLY A O 1
ATOM 836 N N . LEU A 1 104 ? -16.109 3.176 12.039 1 91.81 104 LEU A N 1
ATOM 837 C CA . LEU A 1 104 ? -14.82 3.738 12.438 1 91.81 104 LEU A CA 1
ATOM 838 C C . LEU A 1 104 ? -14.727 5.207 12.039 1 91.81 104 LEU A C 1
ATOM 840 O O . LEU A 1 104 ? -15.43 5.656 11.133 1 91.81 104 LEU A O 1
ATOM 844 N N . LYS A 1 105 ? -13.938 5.914 12.727 1 96.19 105 LYS A N 1
ATOM 845 C CA . LYS A 1 105 ? -13.625 7.293 12.359 1 96.19 105 LYS A CA 1
ATOM 846 C C . LYS A 1 105 ? -12.328 7.367 11.562 1 96.19 105 LYS A C 1
ATOM 848 O O . LYS A 1 105 ? -11.391 6.598 11.812 1 96.19 105 LYS A O 1
ATOM 853 N N . ASP A 1 106 ? -12.305 8.273 10.641 1 98.31 106 ASP A N 1
ATOM 854 C CA . ASP A 1 106 ? -11.07 8.453 9.875 1 98.31 106 ASP A CA 1
ATOM 855 C C . ASP A 1 106 ? -10.977 9.875 9.328 1 98.31 106 ASP A C 1
ATOM 857 O O . ASP A 1 106 ? -11.93 10.648 9.406 1 98.31 106 ASP A O 1
ATOM 861 N N . PHE A 1 107 ? -9.867 10.297 8.953 1 98.69 107 PHE A N 1
ATOM 862 C CA . PHE A 1 107 ? -9.633 11.492 8.148 1 98.69 107 PHE A CA 1
ATOM 863 C C . PHE A 1 107 ? -8.695 11.18 6.988 1 98.69 107 PHE A C 1
ATOM 865 O O . PHE A 1 107 ? -8.086 10.109 6.945 1 98.69 107 PHE A O 1
ATOM 872 N N . ARG A 1 108 ? -8.625 12.078 6.055 1 98.69 108 ARG A N 1
ATOM 873 C CA . ARG A 1 108 ? -7.871 11.805 4.832 1 98.69 108 ARG A CA 1
ATOM 874 C C . ARG A 1 108 ? -7.004 13 4.449 1 98.69 108 ARG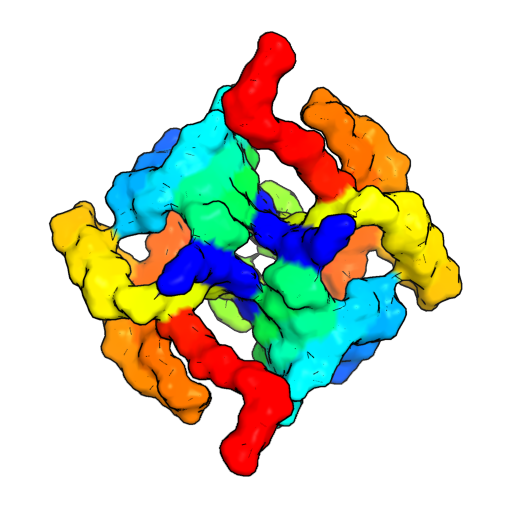 A C 1
ATOM 876 O O . ARG A 1 108 ? -7.379 14.148 4.688 1 98.69 108 ARG A O 1
ATOM 883 N N . LEU A 1 109 ? -5.941 12.727 3.832 1 98.56 109 LEU A N 1
ATOM 884 C CA . LEU A 1 109 ? -5.062 13.742 3.26 1 98.56 109 LEU A CA 1
ATOM 885 C C . LEU A 1 109 ? -4.285 13.172 2.072 1 98.56 109 LEU A C 1
ATOM 887 O O . LEU A 1 109 ? -4.25 11.961 1.872 1 98.56 109 LEU A O 1
ATOM 891 N N . THR A 1 110 ? -3.719 14.055 1.302 1 98.19 110 THR A N 1
ATOM 892 C CA . THR A 1 110 ? -2.9 13.711 0.145 1 98.19 110 THR A CA 1
ATOM 893 C C . THR A 1 110 ? -1.463 14.18 0.336 1 98.19 110 THR A C 1
ATOM 895 O O . THR A 1 110 ? -1.227 15.305 0.772 1 98.19 110 THR A O 1
ATOM 898 N N . ASP A 1 111 ? -0.514 13.312 0.064 1 98.19 111 ASP A N 1
ATOM 899 C CA . ASP A 1 111 ? 0.881 13.711 0.214 1 98.19 111 ASP A CA 1
ATOM 900 C C . ASP A 1 111 ? 1.328 14.594 -0.952 1 98.19 111 ASP A C 1
ATOM 902 O O . ASP A 1 111 ? 0.57 14.805 -1.899 1 98.19 111 ASP A O 1
ATOM 906 N N . PRO A 1 112 ? 2.502 15.148 -1.012 1 96.94 112 PRO A N 1
ATOM 907 C CA . PRO A 1 112 ? 2.92 16.141 -2.008 1 96.94 112 PRO A CA 1
ATOM 908 C C . PRO A 1 112 ? 2.947 15.57 -3.426 1 96.94 112 PRO A C 1
ATOM 910 O O . PRO A 1 112 ? 3.027 16.328 -4.395 1 96.94 112 PRO A O 1
ATOM 913 N N . ASP A 1 113 ? 2.975 14.234 -3.559 1 97.56 113 ASP A N 1
ATOM 914 C CA . ASP A 1 113 ? 3.064 13.633 -4.887 1 97.56 113 ASP A CA 1
ATOM 915 C C . ASP A 1 113 ? 1.736 13 -5.293 1 97.56 113 ASP A C 1
ATOM 917 O O . ASP A 1 113 ? 1.674 12.25 -6.273 1 97.56 113 ASP A O 1
ATOM 921 N N . GLY A 1 114 ? 0.742 13.18 -4.5 1 97.62 114 GLY A N 1
ATOM 922 C CA . GLY A 1 114 ? -0.591 12.781 -4.926 1 97.62 114 GLY A CA 1
ATOM 923 C C . GLY A 1 114 ? -1.037 11.453 -4.336 1 97.62 114 GLY A C 1
ATOM 924 O O . GLY A 1 114 ? -2.123 10.961 -4.652 1 97.62 114 GLY A O 1
ATOM 925 N N . TYR A 1 115 ? -0.228 10.812 -3.557 1 98.44 115 TYR A N 1
ATOM 926 C CA . TYR A 1 115 ? -0.668 9.594 -2.883 1 98.44 115 TYR A CA 1
ATOM 927 C C . TYR A 1 115 ? -1.711 9.906 -1.816 1 98.44 115 TYR A C 1
ATOM 929 O O . TYR A 1 115 ? -1.562 10.867 -1.058 1 98.44 115 TYR A O 1
ATOM 937 N N . TYR A 1 116 ? -2.729 9.109 -1.751 1 98.56 116 TYR A N 1
ATOM 938 C CA . TYR A 1 116 ? -3.898 9.336 -0.913 1 98.56 116 TYR A CA 1
ATOM 939 C C . TYR A 1 116 ? -3.836 8.5 0.356 1 98.56 116 TYR A C 1
ATOM 941 O O . TYR A 1 116 ? -3.717 7.27 0.291 1 98.56 116 TYR A O 1
ATOM 949 N N . LEU A 1 117 ? -3.898 9.141 1.543 1 98.81 117 LEU A N 1
ATOM 950 C CA . LEU A 1 117 ? -3.777 8.477 2.834 1 98.81 117 LEU A CA 1
ATOM 951 C C . LEU A 1 117 ? -5.059 8.625 3.646 1 98.81 117 LEU A C 1
ATOM 953 O O . LEU A 1 117 ? -5.672 9.695 3.652 1 98.81 117 LEU A O 1
ATOM 957 N N . ARG A 1 118 ? -5.379 7.605 4.258 1 98.69 118 ARG A N 1
ATOM 958 C CA . ARG A 1 118 ? -6.441 7.586 5.262 1 98.69 118 ARG A CA 1
ATOM 959 C C . ARG A 1 118 ? -5.895 7.172 6.625 1 98.69 118 ARG A C 1
ATOM 961 O O . ARG A 1 118 ? -5.219 6.148 6.742 1 98.69 118 ARG A O 1
ATOM 968 N N . PHE A 1 119 ? -6.07 7.969 7.602 1 98.62 119 PHE A N 1
ATOM 969 C CA . PHE A 1 119 ? -5.801 7.594 8.984 1 98.62 119 PHE A CA 1
ATOM 970 C C . PHE A 1 119 ? -7.086 7.168 9.695 1 98.62 119 PHE A C 1
ATOM 972 O O . PHE A 1 119 ? -8.117 7.836 9.57 1 98.62 119 PHE A O 1
ATOM 979 N N . THR A 1 120 ? -7.027 6.09 10.352 1 97.94 120 THR A N 1
ATOM 980 C CA . THR A 1 120 ? -8.219 5.555 11.008 1 97.94 120 THR A CA 1
ATOM 981 C C . THR A 1 120 ? -7.859 4.938 12.359 1 97.94 120 THR A C 1
ATOM 983 O O . THR A 1 120 ? -6.691 4.648 12.625 1 97.94 120 THR A O 1
ATOM 986 N N . THR A 1 121 ? -8.883 4.805 13.219 1 92.56 121 THR A N 1
ATOM 987 C CA . THR A 1 121 ? -8.672 4.102 14.484 1 92.56 121 THR A CA 1
ATOM 988 C C . THR A 1 121 ? -8.516 2.602 14.25 1 92.56 121 THR A C 1
ATOM 990 O O . THR A 1 121 ? -8.922 2.086 13.203 1 92.56 121 THR A O 1
ATOM 993 N N . HIS A 1 122 ? -7.879 1.992 15.188 1 84.5 122 HIS A N 1
ATOM 994 C CA . HIS A 1 122 ? -7.758 0.541 15.109 1 84.5 122 HIS A CA 1
ATOM 995 C C . HIS A 1 122 ? -9.125 -0.129 15.133 1 84.5 122 HIS A C 1
ATOM 997 O O . HIS A 1 122 ? -10.023 0.306 15.859 1 84.5 122 HIS A O 1
ATOM 1003 N N . SER A 1 123 ? -9.219 -1.022 14.195 1 72.44 123 SER A N 1
ATOM 1004 C CA . SER A 1 123 ? -10.438 -1.818 14.297 1 72.44 123 SER A CA 1
ATOM 1005 C C . SER A 1 123 ? -10.523 -2.529 15.641 1 72.44 123 SER A C 1
ATOM 1007 O O . SER A 1 123 ? -9.508 -2.91 16.219 1 72.44 123 SER A O 1
ATOM 1009 N N . PRO A 1 124 ? -11.648 -2.23 16.328 1 57.56 124 PRO A N 1
ATOM 1010 C CA . PRO A 1 124 ? -11.75 -2.979 17.594 1 57.56 124 PRO A CA 1
ATOM 1011 C C . PRO A 1 124 ? -11.281 -4.426 17.453 1 57.56 124 PRO A C 1
ATOM 1013 O O . PRO A 1 124 ? -11.453 -5.035 16.391 1 57.56 124 PRO A O 1
ATOM 1016 N N . LYS A 1 125 ? -10.172 -4.605 17.875 1 50.97 125 LYS A N 1
ATOM 1017 C CA . LYS A 1 125 ? -9.711 -5.992 17.859 1 50.97 125 LYS A CA 1
ATOM 1018 C C . LYS A 1 125 ? -10.891 -6.961 17.859 1 50.97 125 LYS A C 1
ATOM 1020 O O . LYS A 1 125 ? -11.781 -6.867 18.719 1 50.97 125 LYS A O 1
ATOM 1025 N N . ARG A 1 126 ? -11.375 -7.41 16.594 1 40.41 126 ARG A N 1
ATOM 1026 C CA . ARG A 1 126 ? -12.188 -8.625 16.625 1 40.41 126 ARG A CA 1
ATOM 1027 C C . ARG A 1 126 ? -11.586 -9.664 17.562 1 40.41 126 ARG A C 1
ATOM 1029 O O . ARG A 1 126 ? -10.586 -10.305 17.234 1 40.41 126 ARG A O 1
ATOM 1036 N N . ASP A 1 127 ? -11.383 -9.438 18.75 1 36.38 127 ASP A N 1
ATOM 1037 C CA . ASP A 1 127 ? -11.125 -10.586 19.625 1 36.38 127 ASP A CA 1
ATOM 1038 C C . ASP A 1 127 ? -11.797 -11.844 19.078 1 36.38 127 ASP A C 1
ATOM 1040 O O . ASP A 1 127 ? -12.93 -11.797 18.594 1 36.38 127 ASP A O 1
ATOM 1044 N N . GLY A 1 128 ? -11.211 -12.719 18.328 1 33.88 128 GLY A N 1
ATOM 1045 C CA . GLY A 1 128 ? -11.742 -14.055 18.125 1 33.88 128 GLY A CA 1
ATOM 1046 C C . GLY A 1 128 ? -12.906 -14.375 19.047 1 33.88 128 GLY A C 1
ATOM 1047 O O . GLY A 1 128 ? -13.5 -15.453 18.953 1 33.88 128 GLY A O 1
ATOM 1048 N N . LYS A 1 129 ? -12.914 -14.086 20.312 1 31.83 129 LYS A N 1
ATOM 1049 C CA . LYS A 1 129 ? -13.992 -14.562 21.172 1 31.83 129 LYS A CA 1
ATOM 1050 C C . LYS A 1 129 ? -15.25 -13.695 21.016 1 31.83 129 LYS A C 1
ATOM 1052 O O . LYS A 1 129 ? -15.18 -12.469 21.109 1 31.83 129 LYS A O 1
ATOM 1057 N N . GLY A 1 130 ? -16.125 -13.883 20.016 1 26.89 130 GLY A N 1
ATOM 1058 C CA . GLY A 1 130 ? -17.5 -13.445 20.094 1 26.89 130 GLY A CA 1
ATOM 1059 C C . GLY A 1 130 ? -17.922 -13.047 21.484 1 26.89 130 GLY A C 1
ATOM 1060 O O . GLY A 1 130 ? -17.578 -13.719 22.469 1 26.89 130 GLY A 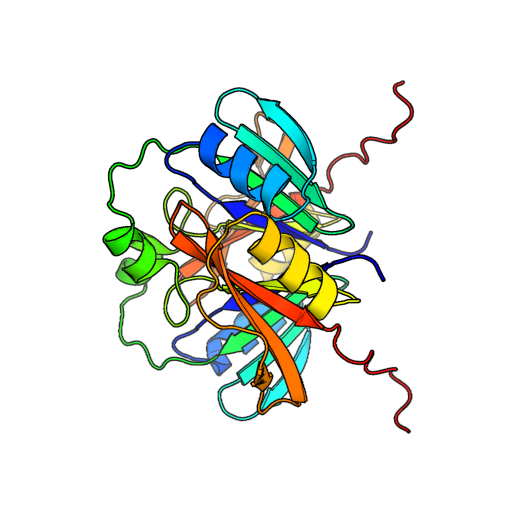O 1
ATOM 1061 N N . ALA A 1 131 ? -18.406 -11.898 21.703 1 23.98 131 ALA A N 1
ATOM 1062 C CA . ALA A 1 131 ? -19.109 -11.656 22.953 1 23.98 131 ALA A CA 1
ATOM 1063 C C . ALA A 1 131 ? -20.109 -12.766 23.266 1 23.98 131 ALA A C 1
ATOM 1065 O O . ALA A 1 131 ? -20.719 -13.328 22.344 1 23.98 131 ALA A O 1
ATOM 1066 N N . MET B 1 1 ? -1.375 1.51 21.031 1 86.56 1 MET B N 1
ATOM 1067 C CA . MET B 1 1 ? -0.904 0.465 20.125 1 86.56 1 MET B CA 1
ATOM 1068 C C . MET B 1 1 ? -0.063 1.059 19 1 86.56 1 MET B C 1
ATOM 1070 O O . MET B 1 1 ? -0.286 2.199 18.594 1 86.56 1 MET B O 1
ATOM 1074 N N . PRO B 1 2 ? 0.914 0.316 18.578 1 92.06 2 PRO B N 1
ATOM 1075 C CA . PRO B 1 2 ? 1.711 0.847 17.469 1 92.06 2 PRO B CA 1
ATOM 1076 C C . PRO B 1 2 ? 0.89 1.057 16.203 1 92.06 2 PRO B C 1
ATOM 1078 O O . PRO B 1 2 ? -0.041 0.294 15.93 1 92.06 2 PRO B O 1
ATOM 1081 N N . ALA B 1 3 ? 1.209 2.086 15.484 1 95.25 3 ALA B N 1
ATOM 1082 C CA . ALA B 1 3 ? 0.561 2.309 14.195 1 95.25 3 ALA B CA 1
ATOM 1083 C C . ALA B 1 3 ? 0.828 1.151 13.234 1 95.25 3 ALA B C 1
ATOM 1085 O O . ALA B 1 3 ? 1.899 0.542 13.273 1 95.25 3 ALA B O 1
ATOM 1086 N N . SER B 1 4 ? -0.135 0.871 12.359 1 96.25 4 SER B N 1
ATOM 1087 C CA . SER B 1 4 ? 0.019 -0.213 11.398 1 96.25 4 SER B CA 1
ATOM 1088 C C . SER B 1 4 ? -0.472 0.206 10.016 1 96.25 4 SER B C 1
ATOM 1090 O O . SER B 1 4 ? -1.235 1.164 9.883 1 96.25 4 SER B O 1
ATOM 1092 N N . LEU B 1 5 ? 0.001 -0.493 9.039 1 97.62 5 LEU B N 1
ATOM 1093 C CA . LEU B 1 5 ? -0.302 -0.186 7.645 1 97.62 5 LEU B CA 1
ATOM 1094 C C . LEU B 1 5 ? -1.244 -1.229 7.051 1 97.62 5 LEU B C 1
ATOM 1096 O O . LEU B 1 5 ? -1.053 -2.43 7.25 1 97.62 5 LEU B O 1
ATOM 1100 N N . ARG B 1 6 ? -2.217 -0.74 6.363 1 97.38 6 ARG B N 1
ATOM 1101 C CA . ARG B 1 6 ? -3.078 -1.513 5.477 1 97.38 6 ARG B CA 1
ATOM 1102 C C . ARG B 1 6 ? -3.26 -0.805 4.137 1 97.38 6 ARG B C 1
ATOM 1104 O O . ARG B 1 6 ? -2.941 0.379 4.008 1 97.38 6 ARG B O 1
ATOM 1111 N N . ILE B 1 7 ? -3.695 -1.564 3.176 1 98.62 7 ILE B N 1
ATOM 1112 C CA . ILE B 1 7 ? -4.004 -0.897 1.917 1 98.62 7 ILE B CA 1
ATOM 1113 C C . ILE B 1 7 ? -5.434 -1.231 1.493 1 98.62 7 ILE B C 1
ATOM 1115 O O . ILE B 1 7 ? -5.977 -2.266 1.885 1 98.62 7 ILE B O 1
ATOM 1119 N N . GLU B 1 8 ? -5.988 -0.292 0.753 1 98.56 8 GLU B N 1
ATOM 1120 C CA . GLU B 1 8 ? -7.234 -0.529 0.036 1 98.56 8 GLU B CA 1
ATOM 1121 C C . GLU B 1 8 ? -7.02 -0.496 -1.475 1 98.56 8 GLU B C 1
ATOM 1123 O O . GLU B 1 8 ? -6.395 0.429 -1.997 1 98.56 8 GLU B O 1
ATOM 1128 N N . ILE B 1 9 ? -7.508 -1.554 -2.129 1 98.75 9 ILE B N 1
ATOM 1129 C CA . ILE B 1 9 ? -7.414 -1.595 -3.584 1 98.75 9 ILE B CA 1
ATOM 1130 C C . ILE B 1 9 ? -8.812 -1.608 -4.191 1 98.75 9 ILE B C 1
ATOM 1132 O O . ILE B 1 9 ? -9.812 -1.714 -3.473 1 98.75 9 ILE B O 1
ATOM 1136 N N . PHE B 1 10 ? -8.859 -1.453 -5.535 1 98.56 10 PHE B N 1
ATOM 1137 C CA . PHE B 1 10 ? -10.133 -1.185 -6.203 1 98.56 10 PHE B CA 1
ATOM 1138 C C . PHE B 1 10 ? -10.266 -2.029 -7.465 1 98.56 10 PHE B C 1
ATOM 1140 O O . PHE B 1 10 ? -10.156 -1.515 -8.578 1 98.56 10 PHE B O 1
ATOM 1147 N N . PRO B 1 11 ? -10.555 -3.275 -7.285 1 98.38 11 PRO B N 1
ATOM 1148 C CA . PRO B 1 11 ? -10.664 -4.18 -8.43 1 98.38 11 PRO B CA 1
ATOM 1149 C C . PRO B 1 11 ? -11.945 -3.951 -9.234 1 98.38 11 PRO B C 1
ATOM 1151 O O . PRO B 1 11 ? -12.953 -3.506 -8.688 1 98.38 11 PRO B O 1
ATOM 1154 N N . SER B 1 12 ? -11.891 -4.285 -10.539 1 97.88 12 SER B N 1
ATOM 1155 C CA . SER B 1 12 ? -13.062 -4.223 -11.398 1 97.88 12 SER B CA 1
ATOM 1156 C C . SER B 1 12 ? -14.008 -5.395 -11.148 1 97.88 12 SER B C 1
ATOM 1158 O O . SER B 1 12 ? -15.203 -5.316 -11.438 1 97.88 12 SER B O 1
ATOM 1160 N N . ASP B 1 13 ? -13.516 -6.488 -10.656 1 97.81 13 ASP B N 1
ATOM 1161 C CA . ASP B 1 13 ? -14.242 -7.707 -10.312 1 97.81 13 ASP B CA 1
ATOM 1162 C C . ASP B 1 13 ? -13.797 -8.25 -8.953 1 97.81 13 ASP B C 1
ATOM 1164 O O . ASP B 1 13 ? -12.719 -8.836 -8.844 1 97.81 13 ASP B O 1
ATOM 1168 N N . LEU B 1 14 ? -14.648 -8.109 -7.957 1 98.56 14 LEU B N 1
ATOM 1169 C CA . LEU B 1 14 ? -14.289 -8.414 -6.578 1 98.56 14 LEU B CA 1
ATOM 1170 C C . LEU B 1 14 ? -14.031 -9.906 -6.391 1 98.56 14 LEU B C 1
ATOM 1172 O O . LEU B 1 14 ? -13.078 -10.289 -5.711 1 98.56 14 LEU B O 1
ATOM 1176 N N . GLN B 1 15 ? -14.906 -10.695 -6.938 1 98.56 15 GLN B N 1
ATOM 1177 C CA . GLN B 1 15 ? -14.742 -12.133 -6.773 1 98.56 15 GLN B CA 1
ATOM 1178 C C . GLN B 1 15 ? -13.438 -12.617 -7.391 1 98.56 15 GLN B C 1
ATOM 1180 O O . GLN B 1 15 ? -12.75 -13.469 -6.82 1 98.56 15 GLN B O 1
ATOM 1185 N N . ARG B 1 16 ? -13.109 -12.133 -8.555 1 98.19 16 ARG B N 1
ATOM 1186 C CA . ARG B 1 16 ? -11.844 -12.477 -9.195 1 98.19 16 ARG B CA 1
ATOM 1187 C C . ARG B 1 16 ? -10.656 -12.094 -8.312 1 98.19 16 ARG B C 1
ATOM 1189 O O . ARG B 1 16 ? -9.688 -12.836 -8.211 1 98.19 16 ARG B O 1
ATOM 1196 N N . MET B 1 17 ? -10.719 -10.922 -7.711 1 98.44 17 MET B N 1
ATOM 1197 C CA . MET B 1 17 ? -9.688 -10.469 -6.781 1 98.44 17 MET B CA 1
ATOM 1198 C C . MET B 1 17 ? -9.578 -11.406 -5.582 1 98.44 17 MET B C 1
ATOM 1200 O O . MET B 1 17 ? -8.484 -11.828 -5.211 1 98.44 17 MET B O 1
ATOM 1204 N N . ILE B 1 18 ? -10.711 -11.734 -4.977 1 98.81 18 ILE B N 1
ATOM 1205 C CA . ILE B 1 18 ? -10.742 -12.609 -3.811 1 98.81 18 ILE B CA 1
ATOM 1206 C C . ILE B 1 18 ? -10.125 -13.953 -4.16 1 98.81 18 ILE B C 1
ATOM 1208 O O . ILE B 1 18 ? -9.297 -14.484 -3.408 1 98.81 18 ILE B O 1
ATOM 1212 N N . ASP B 1 19 ? -10.5 -14.508 -5.332 1 98.75 19 ASP B N 1
ATOM 1213 C CA . ASP B 1 19 ? -9.984 -15.797 -5.766 1 98.75 19 ASP B CA 1
ATOM 1214 C C . ASP B 1 19 ? -8.469 -15.766 -5.93 1 98.75 19 ASP B C 1
ATOM 1216 O O . ASP B 1 19 ? -7.77 -16.688 -5.496 1 98.75 19 ASP B O 1
ATOM 1220 N N . PHE B 1 20 ? -7.973 -14.758 -6.512 1 98.81 20 PHE B N 1
ATOM 1221 C CA . PHE B 1 20 ? -6.535 -14.641 -6.73 1 98.81 20 PHE B CA 1
ATOM 1222 C C . PHE B 1 20 ? -5.789 -14.578 -5.406 1 98.81 20 PHE B C 1
ATOM 1224 O O . PHE B 1 20 ? -4.871 -15.367 -5.164 1 98.81 20 PHE B O 1
ATOM 1231 N N . TYR B 1 21 ? -6.164 -13.664 -4.527 1 98.88 21 TYR B N 1
ATOM 1232 C CA . TYR B 1 21 ? -5.43 -13.453 -3.287 1 98.88 21 TYR B CA 1
ATOM 1233 C C . TYR B 1 21 ? -5.562 -14.656 -2.357 1 98.88 21 TYR B C 1
ATOM 1235 O O . TYR B 1 21 ? -4.625 -14.992 -1.63 1 98.88 21 TYR B O 1
ATOM 1243 N N . SER B 1 22 ? -6.723 -15.305 -2.348 1 98.69 22 SER B N 1
ATOM 1244 C CA . SER B 1 22 ? -6.926 -16.438 -1.454 1 98.69 22 SER B CA 1
ATOM 1245 C C . SER B 1 22 ? -6.242 -17.703 -1.986 1 98.69 22 SER B C 1
ATOM 1247 O O . SER B 1 22 ? -5.523 -18.375 -1.25 1 98.69 22 SER B O 1
ATOM 1249 N N . THR B 1 23 ? -6.391 -17.953 -3.309 1 98.31 23 THR B N 1
ATOM 1250 C CA . THR B 1 23 ? -5.926 -19.219 -3.867 1 98.31 23 THR B CA 1
ATOM 1251 C C . THR B 1 23 ? -4.457 -19.125 -4.262 1 98.31 23 THR B C 1
ATOM 1253 O O . THR B 1 23 ? -3.689 -20.062 -4.055 1 98.31 23 THR B O 1
ATOM 1256 N N . ILE B 1 24 ? -4.051 -17.984 -4.805 1 98.56 24 ILE B N 1
ATOM 1257 C CA . ILE B 1 24 ? -2.701 -17.859 -5.348 1 98.56 24 ILE B CA 1
ATOM 1258 C C . ILE B 1 24 ? -1.756 -17.344 -4.273 1 98.56 24 ILE B C 1
ATOM 1260 O O . ILE B 1 24 ? -0.613 -17.781 -4.164 1 98.56 24 ILE B O 1
ATOM 1264 N N . LEU B 1 25 ? -2.258 -16.422 -3.404 1 98.56 25 LEU B N 1
ATOM 1265 C CA . LEU B 1 25 ? -1.326 -15.719 -2.533 1 98.56 25 LEU B CA 1
ATOM 1266 C C . LEU B 1 25 ? -1.559 -16.094 -1.072 1 98.56 25 LEU B C 1
ATOM 1268 O O . LEU B 1 25 ? -0.948 -15.5 -0.174 1 98.56 25 LEU B O 1
ATOM 1272 N N . ASN B 1 26 ? -2.436 -16.953 -0.75 1 97.94 26 ASN B N 1
ATOM 1273 C CA . ASN B 1 26 ? -2.629 -17.547 0.565 1 97.94 26 ASN B CA 1
ATOM 1274 C C . ASN B 1 26 ? -3.215 -16.547 1.558 1 97.94 26 ASN B C 1
ATOM 1276 O O . ASN B 1 26 ? -2.898 -16.594 2.748 1 97.94 26 ASN B O 1
ATOM 1280 N N . PHE B 1 27 ? -3.891 -15.562 1.1 1 98.69 27 PHE B N 1
ATOM 1281 C CA . PHE B 1 27 ? -4.688 -14.727 1.988 1 98.69 27 PHE B CA 1
ATOM 1282 C C . PHE B 1 27 ? -5.977 -15.438 2.389 1 98.69 27 PHE B C 1
ATOM 1284 O O . PHE B 1 27 ? -6.426 -16.359 1.7 1 98.69 27 PHE B O 1
ATOM 1291 N N . VAL B 1 28 ? -6.531 -14.969 3.506 1 98.56 28 VAL B N 1
ATOM 1292 C CA . VAL B 1 28 ? -7.816 -15.469 3.986 1 98.56 28 VAL B CA 1
ATOM 1293 C C . VAL B 1 28 ? -8.867 -14.367 3.895 1 98.56 28 VAL B C 1
ATOM 1295 O O . VAL B 1 28 ? -8.625 -13.234 4.312 1 98.56 28 VAL B O 1
ATOM 1298 N N . LEU B 1 29 ? -10.031 -14.68 3.344 1 98.62 29 LEU B N 1
ATOM 1299 C CA . LEU B 1 29 ? -11.156 -13.75 3.369 1 98.62 29 LEU B CA 1
ATOM 1300 C C . LEU B 1 29 ? -11.734 -13.633 4.777 1 98.62 29 LEU B C 1
ATOM 1302 O O . LEU B 1 29 ? -12.242 -14.609 5.328 1 98.62 29 LEU B O 1
ATOM 1306 N N . ILE B 1 30 ? -11.695 -12.547 5.34 1 97.5 30 ILE B N 1
ATOM 1307 C CA . ILE B 1 30 ? -12.164 -12.312 6.703 1 97.5 30 ILE B CA 1
ATOM 1308 C C . ILE B 1 30 ? -13.617 -11.867 6.684 1 97.5 30 ILE B C 1
ATOM 1310 O O . ILE B 1 30 ? -14.422 -12.297 7.52 1 97.5 30 ILE B O 1
ATOM 1314 N N . LYS B 1 31 ? -13.883 -10.938 5.719 1 96.25 31 LYS B N 1
ATOM 1315 C CA . LYS B 1 31 ? -15.234 -10.383 5.613 1 96.25 31 LYS B CA 1
ATOM 1316 C C . LYS B 1 31 ? -15.547 -9.969 4.18 1 96.25 31 LYS B C 1
ATOM 1318 O O . LYS B 1 31 ? -14.672 -9.461 3.471 1 96.25 31 LYS B O 1
ATOM 1323 N N . ARG B 1 32 ? -16.781 -10.156 3.789 1 97.44 32 ARG B N 1
ATOM 1324 C CA . ARG B 1 32 ? -17.328 -9.617 2.553 1 97.44 32 ARG B CA 1
ATOM 1325 C C . ARG B 1 32 ? -18.688 -8.969 2.799 1 97.44 32 ARG B C 1
ATOM 1327 O O . ARG B 1 32 ? -19.578 -9.578 3.408 1 97.44 32 ARG B O 1
ATOM 1334 N N . ASN B 1 33 ? -18.766 -7.84 2.436 1 95.94 33 ASN B N 1
ATOM 1335 C CA . ASN B 1 33 ? -20 -7.082 2.543 1 95.94 33 ASN B CA 1
ATOM 1336 C C . ASN B 1 33 ? -20.297 -6.309 1.262 1 95.94 33 ASN B C 1
ATOM 1338 O O . ASN B 1 33 ? -19.75 -5.227 1.042 1 95.94 33 ASN B O 1
ATOM 1342 N N . GLY B 1 34 ? -21.266 -6.887 0.475 1 96.19 34 GLY B N 1
ATOM 1343 C CA . GLY B 1 34 ? -21.562 -6.246 -0.796 1 96.19 34 GLY B CA 1
ATOM 1344 C C . GLY B 1 34 ? -20.359 -6.16 -1.715 1 96.19 34 GLY B C 1
ATOM 1345 O O . GLY B 1 34 ? -19.75 -7.18 -2.062 1 96.19 34 GLY B O 1
ATOM 1346 N N . ASP B 1 35 ? -19.969 -4.922 -1.976 1 97.38 35 ASP B N 1
ATOM 1347 C CA . ASP B 1 35 ? -18.875 -4.688 -2.916 1 97.38 35 ASP B CA 1
ATOM 1348 C C . ASP B 1 35 ? -17.562 -4.488 -2.18 1 97.38 35 ASP B C 1
ATOM 1350 O O . ASP B 1 35 ? -16.594 -3.982 -2.756 1 97.38 35 ASP B O 1
ATOM 1354 N N . TYR B 1 36 ? -17.562 -4.922 -0.971 1 97.81 36 TYR B N 1
ATOM 1355 C CA . TYR B 1 36 ? -16.359 -4.781 -0.157 1 97.81 36 TYR B CA 1
ATOM 1356 C C . TYR B 1 36 ? -15.875 -6.137 0.333 1 97.81 36 TYR B C 1
ATOM 1358 O O . TYR B 1 36 ? -16.672 -6.988 0.732 1 97.81 36 TYR B O 1
ATOM 1366 N N . ALA B 1 37 ? -14.609 -6.359 0.311 1 98.56 37 ALA B N 1
ATOM 1367 C CA . ALA B 1 37 ? -13.961 -7.535 0.891 1 98.56 37 ALA B CA 1
ATOM 1368 C C . ALA B 1 37 ? -12.758 -7.133 1.744 1 98.56 37 ALA B C 1
ATOM 1370 O O . ALA B 1 37 ? -12.094 -6.137 1.457 1 98.56 37 ALA B O 1
ATOM 1371 N N . TYR B 1 38 ? -12.555 -7.844 2.725 1 98.06 38 TYR B N 1
ATOM 1372 C CA . TYR B 1 38 ? -11.422 -7.695 3.633 1 98.06 38 TYR B CA 1
ATOM 1373 C C . TYR B 1 38 ? -10.664 -9.008 3.785 1 98.06 38 TYR B C 1
ATOM 1375 O O . TYR B 1 38 ? -11.25 -10.031 4.16 1 98.06 38 TYR B O 1
ATOM 1383 N N . LEU B 1 39 ? -9.359 -8.969 3.453 1 98.62 39 LEU B N 1
ATOM 1384 C CA . LEU B 1 39 ? -8.547 -10.18 3.484 1 98.62 39 LEU B CA 1
ATOM 1385 C C . LEU B 1 39 ? -7.355 -10.016 4.422 1 98.62 39 LEU B C 1
ATOM 1387 O O . LEU B 1 39 ? -6.875 -8.898 4.625 1 98.62 39 LEU B O 1
ATOM 1391 N N . GLY B 1 40 ? -6.902 -11.117 4.957 1 98.31 40 GLY B N 1
ATOM 1392 C CA . GLY B 1 40 ? -5.754 -11.102 5.848 1 98.31 40 GLY B CA 1
ATOM 1393 C C . GLY B 1 40 ? -4.801 -12.258 5.621 1 98.31 40 GLY B C 1
ATOM 1394 O O . GLY B 1 40 ? -5.223 -13.344 5.211 1 98.31 40 GLY B O 1
ATOM 1395 N N . ARG B 1 41 ? -3.539 -12.055 5.816 1 98.25 41 ARG B N 1
ATOM 1396 C CA . ARG B 1 41 ? -2.453 -13.023 5.863 1 98.25 41 ARG B CA 1
ATOM 1397 C C . ARG B 1 41 ? -1.394 -12.617 6.879 1 98.25 41 ARG B C 1
ATOM 1399 O O . ARG B 1 41 ? -0.64 -11.664 6.652 1 98.25 41 ARG B O 1
ATOM 1406 N N . ASP B 1 42 ? -1.308 -13.336 8.008 1 96.31 42 ASP B N 1
ATOM 1407 C CA . ASP B 1 42 ? -0.414 -12.953 9.102 1 96.31 42 ASP B CA 1
ATOM 1408 C C . ASP B 1 42 ? -0.658 -11.508 9.531 1 96.31 42 ASP B C 1
ATOM 1410 O O . ASP B 1 42 ? -1.765 -11.156 9.938 1 96.31 42 ASP B O 1
ATOM 1414 N N . ASN B 1 43 ? 0.337 -10.625 9.289 1 92.06 43 ASN B N 1
ATOM 1415 C CA . ASN B 1 43 ? 0.208 -9.227 9.703 1 92.06 43 ASN B CA 1
ATOM 1416 C C . ASN B 1 43 ? -0.154 -8.328 8.523 1 92.06 43 ASN B C 1
ATOM 1418 O O . ASN B 1 43 ? 0.085 -7.117 8.57 1 92.06 43 ASN B O 1
ATOM 1422 N N . ILE B 1 44 ? -0.697 -8.906 7.512 1 97.56 44 ILE B N 1
ATOM 1423 C CA . ILE B 1 44 ? -1.061 -8.148 6.32 1 97.56 44 ILE B CA 1
ATOM 1424 C C . ILE B 1 44 ? -2.58 -8.102 6.18 1 97.56 44 ILE B C 1
ATOM 1426 O O . ILE B 1 44 ? -3.246 -9.141 6.234 1 97.56 44 ILE B O 1
ATOM 1430 N N . PHE B 1 45 ? -3.102 -6.949 5.977 1 97.12 45 PHE B N 1
ATOM 1431 C CA . PHE B 1 45 ? -4.531 -6.785 5.734 1 97.12 45 PHE B CA 1
ATOM 1432 C C . PHE B 1 45 ? -4.773 -5.91 4.508 1 97.12 45 PHE B C 1
ATOM 1434 O O . PHE B 1 45 ? -4.109 -4.887 4.328 1 97.12 45 PHE B O 1
ATOM 1441 N N . ILE B 1 46 ? -5.703 -6.32 3.695 1 98.56 46 ILE B N 1
ATOM 1442 C CA . ILE B 1 46 ? -6.051 -5.629 2.459 1 98.56 46 ILE B CA 1
ATOM 1443 C C . ILE B 1 46 ? -7.566 -5.473 2.363 1 98.56 46 ILE B C 1
ATOM 1445 O O . ILE B 1 46 ? -8.305 -6.453 2.471 1 98.56 46 ILE B O 1
ATOM 1449 N N . GLY B 1 47 ? -8.016 -4.266 2.258 1 98.25 47 GLY B N 1
ATOM 1450 C CA . GLY B 1 47 ? -9.391 -4 1.86 1 98.25 47 GLY B CA 1
ATOM 1451 C C . GLY B 1 47 ? -9.555 -3.807 0.365 1 98.25 47 GLY B C 1
ATOM 1452 O O . GLY B 1 47 ? -8.648 -3.295 -0.302 1 98.25 47 GLY B O 1
ATOM 1453 N N . ALA B 1 48 ? -10.719 -4.223 -0.124 1 98.69 48 ALA B N 1
ATOM 1454 C CA . ALA B 1 48 ? -10.984 -4.102 -1.556 1 98.69 48 ALA B CA 1
ATOM 1455 C C . ALA B 1 48 ? -12.414 -3.652 -1.812 1 98.69 48 ALA B C 1
ATOM 1457 O O . ALA B 1 48 ? -13.352 -4.176 -1.206 1 98.69 48 ALA B O 1
ATOM 1458 N N . ILE B 1 49 ? -12.555 -2.693 -2.656 1 98.25 49 ILE B N 1
ATOM 1459 C CA . ILE B 1 49 ? -13.859 -2.197 -3.07 1 98.25 49 ILE B CA 1
ATOM 1460 C C . ILE B 1 49 ? -14.023 -2.365 -4.582 1 98.25 49 ILE B C 1
ATOM 1462 O O . ILE B 1 49 ? -13.219 -1.851 -5.359 1 98.25 49 ILE B O 1
ATOM 1466 N N . GLU B 1 50 ? -15.047 -2.988 -4.977 1 98.5 50 GLU B N 1
ATOM 1467 C CA . GLU B 1 50 ? -15.312 -3.188 -6.398 1 98.5 50 GLU B CA 1
ATOM 1468 C C . GLU B 1 50 ? -15.703 -1.878 -7.078 1 98.5 50 GLU B C 1
ATOM 1470 O O . GLU B 1 50 ? -16.516 -1.12 -6.555 1 98.5 50 GLU B O 1
ATOM 1475 N N . THR B 1 51 ? -15.133 -1.49 -8.219 1 96.25 51 THR B N 1
ATOM 1476 C CA . THR B 1 51 ? -15.43 -0.233 -8.891 1 96.25 51 THR B CA 1
ATOM 1477 C C . THR B 1 51 ? -16.219 -0.482 -10.18 1 96.25 51 THR B C 1
ATOM 1479 O O . THR B 1 51 ? -16.859 0.432 -10.711 1 96.25 51 THR B O 1
ATOM 1482 N N . GLY B 1 52 ? -16.25 -1.542 -10.766 1 89.06 52 GLY B N 1
ATOM 1483 C CA . GLY B 1 52 ? -16.859 -1.819 -12.055 1 89.06 52 GLY B CA 1
ATOM 1484 C C . GLY B 1 52 ? -16.109 -1.198 -13.219 1 89.06 52 GLY B C 1
ATOM 1485 O O . GLY B 1 52 ? -16.688 -0.943 -14.273 1 89.06 52 GLY B O 1
ATOM 1486 N N . SER B 1 53 ? -14.945 -0.709 -12.992 1 94.38 53 SER B N 1
ATOM 1487 C CA . SER B 1 53 ? -14.125 -0.107 -14.039 1 94.38 53 SER B CA 1
ATOM 1488 C C . SER B 1 53 ? -14.078 -0.984 -15.281 1 94.38 53 SER B C 1
ATOM 1490 O O . SER B 1 53 ? -13.992 -2.209 -15.188 1 94.38 53 SER B O 1
ATOM 1492 N N . THR B 1 54 ? -14.055 -0.287 -16.438 1 95 54 THR B N 1
ATOM 1493 C CA . THR B 1 54 ? -14 -1.002 -17.719 1 95 54 THR B CA 1
ATOM 1494 C C . THR B 1 54 ? -12.633 -0.844 -18.375 1 95 54 THR B C 1
ATOM 1496 O O . THR B 1 54 ? -12.445 -1.233 -19.531 1 95 54 THR B O 1
ATOM 1499 N N . GLU B 1 55 ? -11.773 -0.226 -17.672 1 96.88 55 GLU B N 1
ATOM 1500 C CA . GLU B 1 55 ? -10.422 -0.087 -18.188 1 96.88 55 GLU B CA 1
ATOM 1501 C C . GLU B 1 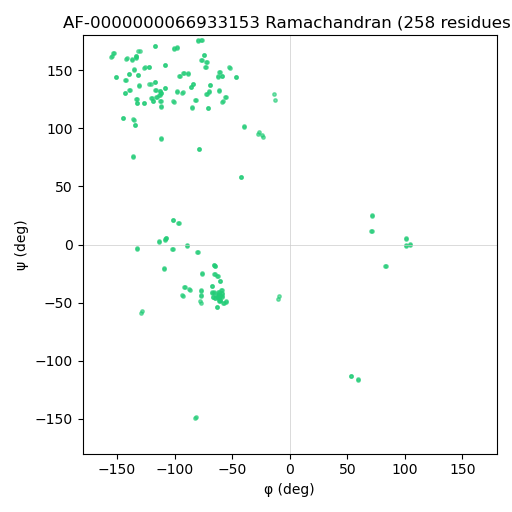55 ? -9.789 -1.451 -18.453 1 96.88 55 GLU B C 1
ATOM 1503 O O . GLU B 1 55 ? -10 -2.395 -17.688 1 96.88 55 GLU B O 1
ATOM 1508 N N . THR B 1 56 ? -8.961 -1.499 -19.516 1 96.5 56 THR B N 1
ATOM 1509 C CA . THR B 1 56 ? -8.227 -2.723 -19.828 1 96.5 56 THR B CA 1
ATOM 1510 C C . THR B 1 56 ? -7.074 -2.92 -18.844 1 96.5 56 THR B C 1
ATOM 1512 O O . THR B 1 56 ? -6.691 -1.989 -18.125 1 96.5 56 THR B O 1
ATOM 1515 N N . LEU B 1 57 ? -6.57 -4.094 -18.781 1 94.31 57 LEU B N 1
ATOM 1516 C CA . LEU B 1 57 ? -5.418 -4.391 -17.938 1 94.31 57 LEU B CA 1
ATOM 1517 C C . LEU B 1 57 ? -4.223 -3.529 -18.328 1 94.31 57 LEU B C 1
ATOM 1519 O O . LEU B 1 57 ? -3.459 -3.086 -17.469 1 94.31 57 LEU B O 1
ATOM 1523 N N . GLU B 1 58 ? -4.074 -3.352 -19.594 1 94.69 58 GLU B N 1
ATOM 1524 C CA . GLU B 1 58 ? -2.977 -2.523 -20.094 1 94.69 58 GLU B CA 1
ATOM 1525 C C . GLU B 1 58 ? -3.109 -1.086 -19.594 1 94.69 58 GLU B C 1
ATOM 1527 O O . GLU B 1 58 ? -2.121 -0.47 -19.188 1 94.69 58 GLU B O 1
ATOM 1532 N N . GLU B 1 59 ? -4.281 -0.571 -19.672 1 96.19 59 GLU B N 1
ATOM 1533 C CA . GLU B 1 59 ? -4.535 0.774 -19.172 1 96.19 59 GLU B CA 1
ATOM 1534 C C . GLU B 1 59 ? -4.25 0.864 -17.672 1 96.19 59 GLU B C 1
ATOM 1536 O O . GLU B 1 59 ? -3.572 1.787 -17.219 1 96.19 59 GLU B O 1
ATOM 1541 N N . LYS B 1 60 ? -4.691 -0.097 -16.938 1 96.5 60 LYS B N 1
ATOM 1542 C CA . LYS B 1 60 ? -4.48 -0.12 -15.484 1 96.5 60 LYS B CA 1
ATOM 1543 C C . LYS B 1 60 ? -3 -0.269 -15.148 1 96.5 60 LYS B C 1
ATOM 1545 O O . LYS B 1 60 ? -2.496 0.391 -14.234 1 96.5 60 LYS B O 1
ATOM 1550 N N . ALA B 1 61 ? -2.357 -1.097 -15.891 1 93.31 61 ALA B N 1
ATOM 1551 C CA . ALA B 1 61 ? -0.93 -1.324 -15.672 1 93.31 61 ALA B CA 1
ATOM 1552 C C . ALA B 1 61 ? -0.13 -0.047 -15.906 1 93.31 61 ALA B C 1
ATOM 1554 O O . ALA B 1 61 ? 0.932 0.146 -15.312 1 93.31 61 ALA B O 1
ATOM 1555 N N . SER B 1 62 ? -0.643 0.815 -16.734 1 94.38 62 SER B N 1
ATOM 1556 C CA . SER B 1 62 ? 0.062 2.041 -17.094 1 94.38 62 SER B CA 1
ATOM 1557 C C . SER B 1 62 ? 0.205 2.967 -15.883 1 94.38 62 SER B C 1
ATOM 1559 O O . SER B 1 62 ? 1.051 3.863 -15.883 1 94.38 62 SER B O 1
ATOM 1561 N N . TYR B 1 63 ? -0.586 2.75 -14.836 1 96.88 63 TYR B N 1
ATOM 1562 C CA . TYR B 1 63 ? -0.486 3.68 -13.711 1 96.88 63 TYR B CA 1
ATOM 1563 C C . TYR B 1 63 ? -0.397 2.93 -12.391 1 96.88 63 TYR B C 1
ATOM 1565 O O . TYR B 1 63 ? -0.206 3.539 -11.336 1 96.88 63 TYR B O 1
ATOM 1573 N N . ARG B 1 64 ? -0.491 1.588 -12.391 1 97.88 64 ARG B N 1
ATOM 1574 C CA . ARG B 1 64 ? -0.498 0.824 -11.141 1 97.88 64 ARG B CA 1
ATOM 1575 C C . ARG B 1 64 ? 0.866 0.197 -10.875 1 97.88 64 ARG B C 1
ATOM 1577 O O . ARG B 1 64 ? 1.095 -0.377 -9.812 1 97.88 64 ARG B O 1
ATOM 1584 N N . ARG B 1 65 ? 1.78 0.353 -11.789 1 95.38 65 ARG B N 1
ATOM 1585 C CA . ARG B 1 65 ? 3.096 -0.273 -11.703 1 95.38 65 ARG B CA 1
ATOM 1586 C C . ARG B 1 65 ? 4.133 0.706 -11.164 1 95.38 65 ARG B C 1
ATOM 1588 O O . ARG B 1 65 ? 3.865 1.904 -11.047 1 95.38 65 ARG B O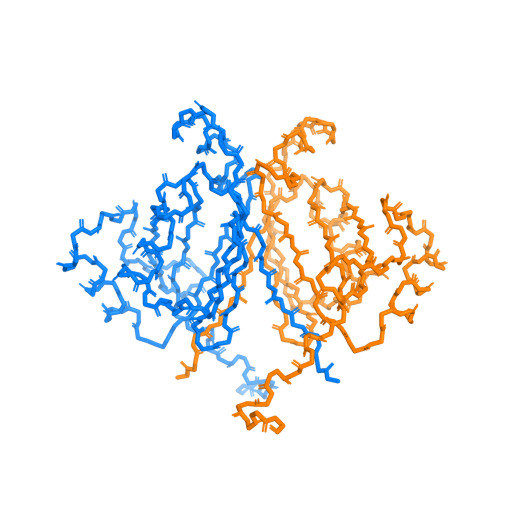 1
ATOM 1595 N N . PRO B 1 66 ? 5.328 0.195 -10.836 1 95.31 66 PRO B N 1
ATOM 1596 C CA . PRO B 1 66 ? 6.418 1.056 -10.367 1 95.31 66 PRO B CA 1
ATOM 1597 C C . PRO B 1 66 ? 6.691 2.229 -11.305 1 95.31 66 PRO B C 1
ATOM 1599 O O . PRO B 1 66 ? 6.488 2.115 -12.516 1 95.31 66 PRO B O 1
ATOM 1602 N N . MET B 1 67 ? 7.188 3.26 -10.68 1 95 67 MET B N 1
ATOM 1603 C CA . MET B 1 67 ? 7.492 4.551 -11.289 1 95 67 MET B CA 1
ATOM 1604 C C . MET B 1 67 ? 6.246 5.422 -11.359 1 95 67 MET B C 1
ATOM 1606 O O . MET B 1 67 ? 6.34 6.633 -11.578 1 95 67 MET B O 1
ATOM 1610 N N . LYS B 1 68 ? 5.039 4.859 -11.25 1 95.81 68 LYS B N 1
ATOM 1611 C CA . LYS B 1 68 ? 3.83 5.676 -11.203 1 95.81 68 LYS B CA 1
ATOM 1612 C C . LYS B 1 68 ? 2.961 5.301 -10 1 95.81 68 LYS B C 1
ATOM 1614 O O . LYS B 1 68 ? 2.65 6.152 -9.164 1 95.81 68 LYS B O 1
ATOM 1619 N N . GLY B 1 69 ? 2.564 4.082 -9.883 1 97.12 69 GLY B N 1
ATOM 1620 C CA . GLY B 1 69 ? 1.674 3.607 -8.836 1 97.12 69 GLY B CA 1
ATOM 1621 C C . GLY B 1 69 ? 2.393 3.305 -7.535 1 97.12 69 GLY B C 1
ATOM 1622 O O . GLY B 1 69 ? 3.297 4.039 -7.137 1 97.12 69 GLY B O 1
ATOM 1623 N N . ILE B 1 70 ? 1.897 2.365 -6.789 1 98.62 70 ILE B N 1
ATOM 1624 C CA . ILE B 1 70 ? 2.496 1.838 -5.566 1 98.62 70 ILE B CA 1
ATOM 1625 C C . ILE B 1 70 ? 2.877 0.373 -5.77 1 98.62 70 ILE B C 1
ATOM 1627 O O . ILE B 1 70 ? 2.092 -0.408 -6.316 1 98.62 70 ILE B O 1
ATOM 1631 N N . GLU B 1 71 ? 4.117 0.044 -5.496 1 98.69 71 GLU B N 1
ATOM 1632 C CA . GLU B 1 71 ? 4.488 -1.367 -5.438 1 98.69 71 GLU B CA 1
ATOM 1633 C C . GLU B 1 71 ? 4.125 -1.977 -4.086 1 98.69 71 GLU B C 1
ATOM 1635 O O . GLU B 1 71 ? 4.508 -1.455 -3.039 1 98.69 71 GLU B O 1
ATOM 1640 N N . ILE B 1 72 ? 3.348 -3.051 -4.117 1 98.81 72 ILE B N 1
ATOM 1641 C CA . ILE B 1 72 ? 2.984 -3.797 -2.916 1 98.81 72 ILE B CA 1
ATOM 1642 C C . ILE B 1 72 ? 4.078 -4.809 -2.586 1 98.81 72 ILE B C 1
ATOM 1644 O O . ILE B 1 72 ? 4.348 -5.719 -3.371 1 98.81 72 ILE B O 1
ATOM 1648 N N . VAL B 1 73 ? 4.691 -4.652 -1.436 1 98.5 73 VAL B N 1
ATOM 1649 C CA . VAL B 1 73 ? 5.824 -5.504 -1.088 1 98.5 73 VAL B CA 1
ATOM 1650 C C . VAL B 1 73 ? 5.445 -6.422 0.074 1 98.5 73 VAL B C 1
ATOM 1652 O O . VAL B 1 73 ? 5.059 -5.949 1.145 1 98.5 73 VAL B O 1
ATOM 1655 N N . VAL B 1 74 ? 5.574 -7.668 -0.135 1 98.38 74 VAL B N 1
ATOM 1656 C CA . VAL B 1 74 ? 5.297 -8.68 0.875 1 98.38 74 VAL B CA 1
ATOM 1657 C C . VAL B 1 74 ? 6.598 -9.359 1.303 1 98.38 74 VAL B C 1
ATOM 1659 O O . VAL B 1 74 ? 7.297 -9.945 0.477 1 98.38 74 VAL B O 1
ATOM 1662 N N . GLU B 1 75 ? 6.895 -9.227 2.525 1 97 75 GLU B N 1
ATOM 1663 C CA . GLU B 1 75 ? 8.07 -9.891 3.072 1 97 75 GLU B CA 1
ATOM 1664 C C . GLU B 1 75 ? 7.715 -11.258 3.656 1 97 75 GLU B C 1
ATOM 1666 O O . GLU B 1 75 ? 6.789 -11.367 4.461 1 97 75 GLU B O 1
ATOM 1671 N N . VAL B 1 76 ? 8.484 -12.227 3.264 1 97.12 76 VAL B N 1
ATOM 1672 C CA . VAL B 1 76 ? 8.188 -13.594 3.697 1 97.12 76 VAL B CA 1
ATOM 1673 C C . VAL B 1 76 ? 9.469 -14.273 4.176 1 97.12 76 VAL B C 1
ATOM 1675 O O . VAL B 1 76 ? 10.57 -13.836 3.838 1 97.12 76 VAL B O 1
ATOM 1678 N N . ASP B 1 77 ? 9.336 -15.328 4.941 1 93.5 77 ASP B N 1
ATOM 1679 C CA . ASP B 1 77 ? 10.484 -16.062 5.461 1 93.5 77 ASP B CA 1
ATOM 1680 C C . ASP B 1 77 ? 11.094 -16.969 4.387 1 93.5 77 ASP B C 1
ATOM 1682 O O . ASP B 1 77 ? 12.312 -16.969 4.203 1 93.5 77 ASP B O 1
ATOM 1686 N N . ASP B 1 78 ? 10.273 -17.719 3.74 1 96.06 78 ASP B N 1
ATOM 1687 C CA . ASP B 1 78 ? 10.727 -18.688 2.742 1 96.06 78 ASP B CA 1
ATOM 1688 C C . ASP B 1 78 ? 10.281 -18.266 1.34 1 96.06 78 ASP B C 1
ATOM 1690 O O . ASP B 1 78 ? 9.219 -18.688 0.874 1 96.06 78 ASP B O 1
ATOM 1694 N N . LEU B 1 79 ? 11.133 -17.531 0.694 1 97.94 79 LEU B N 1
ATOM 1695 C CA . LEU B 1 79 ? 10.836 -16.938 -0.608 1 97.94 79 LEU B CA 1
ATOM 1696 C C . LEU B 1 79 ? 10.648 -18.031 -1.663 1 97.94 79 LEU B C 1
ATOM 1698 O O . LEU B 1 79 ? 9.727 -17.953 -2.48 1 97.94 79 LEU B O 1
ATOM 1702 N N . GLU B 1 80 ? 11.531 -19.031 -1.716 1 98.06 80 GLU B N 1
ATOM 1703 C CA . GLU B 1 80 ? 11.469 -20.094 -2.705 1 98.06 80 GLU B CA 1
ATOM 1704 C C . GLU B 1 80 ? 10.172 -20.891 -2.576 1 98.06 80 GLU B C 1
ATOM 1706 O O . GLU B 1 80 ? 9.547 -21.25 -3.58 1 98.06 80 GLU B O 1
ATOM 1711 N N . LYS B 1 81 ? 9.828 -21.172 -1.364 1 98.06 81 LYS B N 1
ATOM 1712 C CA . LYS B 1 81 ? 8.578 -21.891 -1.139 1 98.06 81 LYS B CA 1
ATOM 1713 C C . LYS B 1 81 ? 7.387 -21.094 -1.661 1 98.06 81 LYS B C 1
ATOM 1715 O O . LYS B 1 81 ? 6.492 -21.656 -2.301 1 98.06 81 LYS B O 1
ATOM 1720 N N . GLU B 1 82 ? 7.34 -19.797 -1.305 1 98.19 82 GLU B N 1
ATOM 1721 C CA . GLU B 1 82 ? 6.27 -18.938 -1.795 1 98.19 82 GLU B CA 1
ATOM 1722 C C . GLU B 1 82 ? 6.203 -18.953 -3.32 1 98.19 82 GLU B C 1
ATOM 1724 O O . GLU B 1 82 ? 5.125 -19.125 -3.895 1 98.19 82 GLU B O 1
ATOM 1729 N N . ARG B 1 83 ? 7.336 -18.766 -3.918 1 98.62 83 ARG B N 1
ATOM 1730 C CA . ARG B 1 83 ? 7.457 -18.766 -5.371 1 98.62 83 ARG B CA 1
ATOM 1731 C C . ARG B 1 83 ? 6.953 -20.078 -5.965 1 98.62 83 ARG B C 1
ATOM 1733 O O . ARG B 1 83 ? 6.152 -20.078 -6.902 1 98.62 83 ARG B O 1
ATOM 1740 N N . ASP B 1 84 ? 7.418 -21.188 -5.457 1 98.69 84 ASP B N 1
ATOM 1741 C CA . ASP B 1 84 ? 7.074 -22.5 -5.988 1 98.69 84 ASP B CA 1
ATOM 1742 C C . ASP B 1 84 ? 5.574 -22.766 -5.875 1 98.69 84 ASP B C 1
ATOM 1744 O O . ASP B 1 84 ? 4.965 -23.344 -6.785 1 98.69 84 ASP B O 1
ATOM 1748 N N . LEU B 1 85 ? 5.016 -22.375 -4.746 1 98.19 85 LEU B N 1
ATOM 1749 C CA . LEU B 1 85 ? 3.58 -22.547 -4.539 1 98.19 85 LEU B CA 1
ATOM 1750 C C . LEU B 1 85 ? 2.783 -21.766 -5.578 1 98.19 85 LEU B C 1
ATOM 1752 O O . LEU B 1 85 ? 1.822 -22.281 -6.152 1 98.19 85 LEU B O 1
ATOM 1756 N N . ILE B 1 86 ? 3.113 -20.516 -5.812 1 98.69 86 ILE B N 1
ATOM 1757 C CA . ILE B 1 86 ? 2.41 -19.641 -6.742 1 98.69 86 ILE B CA 1
ATOM 1758 C C . ILE B 1 86 ? 2.514 -20.203 -8.164 1 98.69 86 ILE B C 1
ATOM 1760 O O . ILE B 1 86 ? 1.513 -20.297 -8.875 1 98.69 86 ILE B O 1
ATOM 1764 N N . VAL B 1 87 ? 3.686 -20.625 -8.555 1 98.56 87 VAL B N 1
ATOM 1765 C CA . VAL B 1 87 ? 3.922 -21.156 -9.891 1 98.56 87 VAL B CA 1
ATOM 1766 C C . VAL B 1 87 ? 3.188 -22.484 -10.055 1 98.56 87 VAL B C 1
ATOM 1768 O O . VAL B 1 87 ? 2.604 -22.766 -11.109 1 98.56 87 VAL B O 1
ATOM 1771 N N . ALA B 1 88 ? 3.199 -23.312 -9.078 1 98.5 88 ALA B N 1
ATOM 1772 C CA . ALA B 1 88 ? 2.527 -24.609 -9.117 1 98.5 88 ALA B CA 1
ATOM 1773 C C . ALA B 1 88 ? 1.022 -24.438 -9.32 1 98.5 88 ALA B C 1
ATOM 1775 O O . ALA B 1 88 ? 0.367 -25.297 -9.906 1 98.5 88 ALA B O 1
ATOM 1776 N N . LYS B 1 89 ? 0.548 -23.375 -8.805 1 98.31 89 LYS B N 1
ATOM 1777 C CA . LYS B 1 89 ? -0.878 -23.078 -8.93 1 98.31 89 LYS B CA 1
ATOM 1778 C C . LYS B 1 89 ? -1.202 -22.5 -10.305 1 98.31 89 LYS B C 1
ATOM 1780 O O . LYS B 1 89 ? -2.357 -22.172 -10.586 1 98.31 89 LYS B O 1
ATOM 1785 N N . GLY B 1 90 ? -0.177 -22.25 -11.055 1 97.44 90 GLY B N 1
ATOM 1786 C CA . GLY B 1 90 ? -0.374 -21.906 -12.453 1 97.44 90 GLY B CA 1
ATOM 1787 C C . GLY B 1 90 ? -0.27 -20.422 -12.727 1 97.44 90 GLY B C 1
ATOM 1788 O O . GLY B 1 90 ? -0.558 -19.953 -13.836 1 97.44 90 GLY B O 1
ATOM 1789 N N . TRP B 1 91 ? 0.086 -19.578 -11.734 1 98.25 91 TRP B N 1
ATOM 1790 C CA . TRP B 1 91 ? 0.2 -18.141 -11.977 1 98.25 91 TRP B CA 1
ATOM 1791 C C . TRP B 1 91 ? 1.582 -17.797 -12.516 1 98.25 91 TRP B C 1
ATOM 1793 O O . TRP B 1 91 ? 2.598 -18.266 -11.992 1 98.25 91 TRP B O 1
ATOM 1803 N N . LYS B 1 92 ? 1.582 -16.969 -13.516 1 97.62 92 LYS B N 1
ATOM 1804 C CA . LYS B 1 92 ? 2.834 -16.562 -14.156 1 97.62 92 LYS B CA 1
ATOM 1805 C C . LYS B 1 92 ? 3.482 -15.398 -13.406 1 97.62 92 LYS B C 1
ATOM 1807 O O . LYS B 1 92 ? 2.805 -14.438 -13.031 1 97.62 92 LYS B O 1
ATOM 1812 N N . LEU B 1 93 ? 4.781 -15.484 -13.258 1 98.62 93 LEU B N 1
ATOM 1813 C CA . LEU B 1 93 ? 5.547 -14.414 -12.625 1 98.62 93 LEU B CA 1
ATOM 1814 C C . LEU B 1 93 ? 5.988 -13.375 -13.648 1 98.62 93 LEU B C 1
ATOM 1816 O O . LEU B 1 93 ? 6.219 -13.711 -14.812 1 98.62 93 LEU B O 1
ATOM 1820 N N . ASP B 1 94 ? 6.07 -12.148 -13.266 1 97.81 94 ASP B N 1
ATOM 1821 C CA . ASP B 1 94 ? 6.668 -11.117 -14.109 1 97.81 94 ASP B CA 1
ATOM 1822 C C . ASP B 1 94 ? 8.195 -11.211 -14.094 1 97.81 94 ASP B C 1
ATOM 1824 O O . ASP B 1 94 ? 8.852 -10.898 -15.094 1 97.81 94 ASP B O 1
ATOM 1828 N N . ALA B 1 95 ? 8.742 -11.477 -12.977 1 98.19 95 ALA B N 1
ATOM 1829 C CA . ALA B 1 95 ? 10.172 -11.719 -12.758 1 98.19 95 ALA B CA 1
ATOM 1830 C C . ALA B 1 95 ? 10.391 -12.805 -11.711 1 98.19 95 ALA B C 1
ATOM 1832 O O . ALA B 1 95 ? 9.828 -12.742 -10.609 1 98.19 95 ALA B O 1
ATOM 1833 N N . ASP B 1 96 ? 11.219 -13.75 -12.07 1 98.56 96 ASP B N 1
ATOM 1834 C CA . ASP B 1 96 ? 11.5 -14.828 -11.133 1 98.56 96 ASP B CA 1
ATOM 1835 C C . ASP B 1 96 ? 12.516 -14.398 -10.078 1 98.56 96 ASP B C 1
ATOM 1837 O O . ASP B 1 96 ? 13 -13.266 -10.102 1 98.56 96 ASP B O 1
ATOM 1841 N N . ILE B 1 97 ? 12.75 -15.312 -9.109 1 98.44 97 ILE B N 1
ATOM 1842 C CA . ILE B 1 97 ? 13.625 -14.984 -7.988 1 98.44 97 ILE B CA 1
ATOM 1843 C C . ILE B 1 97 ? 14.984 -14.531 -8.508 1 98.44 97 ILE B C 1
ATOM 1845 O O . ILE B 1 97 ? 15.594 -15.195 -9.352 1 98.44 97 ILE B O 1
ATOM 1849 N N . GLN B 1 98 ? 15.375 -13.43 -8.07 1 96.94 98 GLN B N 1
ATOM 1850 C CA . GLN B 1 98 ? 16.672 -12.859 -8.422 1 96.94 98 GLN B CA 1
ATOM 1851 C C . GLN B 1 98 ? 17.297 -12.133 -7.234 1 96.94 98 GLN B C 1
ATOM 1853 O O . GLN B 1 98 ? 16.594 -11.508 -6.445 1 96.94 98 GLN B O 1
ATOM 1858 N N . LEU B 1 99 ? 18.578 -12.258 -7.09 1 95.06 99 LEU B N 1
ATOM 1859 C CA . LEU B 1 99 ? 19.312 -11.43 -6.148 1 95.06 99 LEU B CA 1
ATOM 1860 C C . LEU B 1 99 ? 19.422 -9.992 -6.648 1 95.06 99 LEU B C 1
ATOM 1862 O O . LEU B 1 99 ? 19.828 -9.75 -7.781 1 95.06 99 LEU B O 1
ATOM 1866 N N . GLN B 1 100 ? 19.078 -9.133 -5.797 1 93.56 100 GLN B N 1
ATOM 1867 C CA . GLN B 1 100 ? 19.062 -7.73 -6.199 1 93.56 100 GLN B CA 1
ATOM 1868 C C . GLN B 1 100 ? 20.312 -7 -5.715 1 93.56 100 GLN B C 1
ATOM 1870 O O . GLN B 1 100 ? 21.016 -7.496 -4.836 1 93.56 100 GLN B O 1
ATOM 1875 N N . ASP B 1 101 ? 20.516 -5.832 -6.191 1 88.75 101 ASP B N 1
ATOM 1876 C CA . ASP B 1 101 ? 21.719 -5.059 -5.895 1 88.75 101 ASP B CA 1
ATOM 1877 C C . ASP B 1 101 ? 21.781 -4.684 -4.414 1 88.75 101 ASP B C 1
ATOM 1879 O O . ASP B 1 101 ? 22.875 -4.496 -3.859 1 88.75 101 ASP B O 1
ATOM 1883 N N . TRP B 1 102 ? 20.672 -4.633 -3.854 1 87 102 TRP B N 1
ATOM 1884 C CA . TRP B 1 102 ? 20.625 -4.23 -2.451 1 87 102 TRP B CA 1
ATOM 1885 C C . TRP B 1 102 ? 20.766 -5.438 -1.533 1 87 102 TRP B C 1
ATOM 1887 O O . TRP B 1 102 ? 20.641 -5.316 -0.312 1 87 102 TRP B O 1
ATOM 1897 N N . GLY B 1 103 ? 20.891 -6.645 -2.047 1 88.25 103 GLY B N 1
ATOM 1898 C CA . GLY B 1 103 ? 21.344 -7.793 -1.274 1 88.25 103 GLY B CA 1
ATOM 1899 C C . GLY B 1 103 ? 20.219 -8.734 -0.895 1 88.25 103 GLY B C 1
ATOM 1900 O O . GLY B 1 103 ? 20.438 -9.75 -0.238 1 88.25 103 GLY B O 1
ATOM 1901 N N . LEU B 1 104 ? 19.016 -8.406 -1.31 1 92.12 104 LEU B N 1
ATOM 1902 C CA . LEU B 1 104 ? 17.875 -9.281 -1.036 1 92.12 104 LEU B CA 1
ATOM 1903 C C . LEU B 1 104 ? 17.406 -9.969 -2.311 1 92.12 104 LEU B C 1
ATOM 1905 O O . LEU B 1 104 ? 17.656 -9.477 -3.414 1 92.12 104 LEU B O 1
ATOM 1909 N N . LYS B 1 105 ? 16.812 -11.07 -2.156 1 96.31 105 LYS B N 1
ATOM 1910 C CA . LYS B 1 105 ? 16.156 -11.758 -3.266 1 96.31 105 LYS B CA 1
ATOM 1911 C C . LYS B 1 105 ? 14.672 -11.43 -3.316 1 96.31 105 LYS B C 1
ATOM 1913 O O . LYS B 1 105 ? 14.031 -11.266 -2.277 1 96.31 105 LYS B O 1
ATOM 1918 N N . ASP B 1 106 ? 14.172 -11.359 -4.5 1 98.38 106 ASP B N 1
ATOM 1919 C CA . ASP B 1 106 ? 12.734 -11.125 -4.637 1 98.38 106 ASP B CA 1
ATOM 1920 C C . ASP B 1 106 ? 12.211 -11.664 -5.965 1 98.38 106 ASP B C 1
ATOM 1922 O O . ASP B 1 106 ? 12.992 -12.078 -6.824 1 98.38 106 ASP B O 1
ATOM 1926 N N . PHE B 1 107 ? 11 -11.859 -6.098 1 98.69 107 PHE B N 1
ATOM 1927 C CA . PHE B 1 107 ? 10.289 -12.086 -7.355 1 98.69 107 PHE B CA 1
ATOM 1928 C C . PHE B 1 107 ? 9.07 -11.18 -7.461 1 98.69 107 PHE B C 1
ATOM 1930 O O . PHE B 1 107 ? 8.672 -10.547 -6.48 1 98.69 107 PHE B O 1
ATOM 1937 N N . ARG B 1 108 ? 8.523 -11.094 -8.625 1 98.69 108 ARG B N 1
ATOM 1938 C CA . ARG B 1 108 ? 7.441 -10.148 -8.859 1 98.69 108 ARG B CA 1
ATOM 1939 C C . ARG B 1 108 ? 6.309 -10.789 -9.656 1 98.69 108 ARG B C 1
ATOM 1941 O O . ARG B 1 108 ? 6.547 -11.648 -10.5 1 98.69 108 ARG B O 1
ATOM 1948 N N . LEU B 1 109 ? 5.164 -10.32 -9.438 1 98.56 109 LEU B N 1
ATOM 1949 C CA . LEU B 1 109 ? 3.98 -10.711 -10.203 1 98.56 109 LEU B CA 1
ATOM 1950 C C . LEU B 1 109 ? 2.941 -9.594 -10.188 1 98.56 109 LEU B C 1
ATOM 1952 O O . LEU B 1 109 ? 3.041 -8.648 -9.398 1 98.56 109 LEU B O 1
ATOM 1956 N N . THR B 1 110 ? 1.986 -9.703 -11.078 1 98.19 110 THR B N 1
ATOM 1957 C CA . THR B 1 110 ? 0.884 -8.75 -11.195 1 98.19 110 THR B CA 1
ATOM 1958 C C . THR B 1 110 ? -0.451 -9.438 -10.922 1 98.19 110 THR B C 1
ATOM 1960 O O . THR B 1 110 ? -0.7 -10.539 -11.422 1 98.19 110 THR B O 1
ATOM 1963 N N . ASP B 1 111 ? -1.277 -8.82 -10.109 1 98.12 111 ASP B N 1
ATOM 1964 C CA . ASP B 1 111 ? -2.574 -9.43 -9.828 1 98.12 111 ASP B CA 1
ATOM 1965 C C . ASP B 1 111 ? -3.543 -9.227 -10.984 1 98.12 111 ASP B C 1
ATOM 1967 O O . ASP B 1 111 ? -3.217 -8.547 -11.961 1 98.12 111 ASP B O 1
ATOM 1971 N N . PRO B 1 112 ? -4.738 -9.742 -11.008 1 96.81 112 PRO B N 1
ATOM 1972 C CA . PRO B 1 112 ? -5.641 -9.734 -12.164 1 96.81 112 PRO B CA 1
ATOM 1973 C C . PRO B 1 112 ? -6.078 -8.32 -12.555 1 96.81 112 PRO B C 1
ATOM 1975 O O . PRO B 1 112 ? -6.629 -8.117 -13.641 1 96.81 112 PRO B O 1
ATOM 1978 N N . ASP B 1 113 ? -5.934 -7.348 -11.641 1 97.5 113 ASP B N 1
ATOM 1979 C CA . ASP B 1 113 ? -6.391 -5.992 -11.93 1 97.5 113 ASP B CA 1
ATOM 1980 C C . ASP B 1 113 ? -5.207 -5.055 -12.164 1 97.5 113 ASP B C 1
ATOM 1982 O O . ASP B 1 113 ? -5.375 -3.834 -12.211 1 97.5 113 ASP B O 1
ATOM 1986 N N . GLY B 1 114 ? -4.035 -5.586 -12.195 1 97.56 114 GLY B N 1
ATOM 1987 C CA . GLY B 1 114 ? -2.893 -4.793 -12.625 1 97.56 114 GLY B CA 1
ATOM 1988 C C . GLY B 1 114 ? -2.055 -4.281 -11.469 1 97.56 114 GLY B C 1
ATOM 1989 O O . GLY B 1 114 ? -1.087 -3.545 -11.672 1 97.56 114 GLY B O 1
ATOM 1990 N N . TYR B 1 115 ? -2.408 -4.57 -10.25 1 98.44 115 TYR B N 1
ATOM 1991 C CA . TYR B 1 115 ? -1.562 -4.195 -9.125 1 98.44 115 TYR B CA 1
ATOM 1992 C C . TYR B 1 115 ? -0.276 -5.016 -9.109 1 98.44 115 TYR B C 1
ATOM 1994 O O . TYR B 1 115 ? -0.302 -6.227 -9.336 1 98.44 115 TYR B O 1
ATOM 2002 N N . TYR B 1 116 ? 0.825 -4.359 -8.836 1 98.56 116 TYR B N 1
ATOM 2003 C CA . TYR B 1 116 ? 2.162 -4.934 -8.945 1 98.56 116 TYR B CA 1
ATOM 2004 C C . TYR B 1 116 ? 2.695 -5.324 -7.57 1 98.56 116 TYR B C 1
ATOM 2006 O O . TYR B 1 116 ? 2.766 -4.492 -6.664 1 98.56 116 TYR B O 1
ATOM 2014 N N . LEU B 1 117 ? 3.068 -6.621 -7.387 1 98.81 117 LEU B N 1
ATOM 2015 C CA . LEU B 1 117 ? 3.527 -7.156 -6.109 1 98.81 117 LEU B CA 1
ATOM 2016 C C . LEU B 1 117 ? 4.969 -7.641 -6.207 1 98.81 117 LEU B C 1
ATOM 2018 O O . LEU B 1 117 ? 5.359 -8.242 -7.211 1 98.81 117 LEU B O 1
ATOM 2022 N N . ARG B 1 118 ? 5.656 -7.367 -5.211 1 98.69 118 ARG B N 1
ATOM 2023 C CA . ARG B 1 118 ? 6.992 -7.918 -5 1 98.69 118 ARG B CA 1
ATOM 2024 C C . ARG B 1 118 ? 7.043 -8.742 -3.715 1 98.69 118 ARG B C 1
ATOM 2026 O O . ARG B 1 118 ? 6.633 -8.273 -2.652 1 98.69 118 ARG B O 1
ATOM 2033 N N . PHE B 1 119 ? 7.418 -9.961 -3.803 1 98.69 119 PHE B N 1
ATOM 2034 C CA . PHE B 1 119 ? 7.723 -10.781 -2.635 1 98.69 119 PHE B CA 1
ATOM 2035 C C . PHE B 1 119 ? 9.227 -10.812 -2.373 1 98.69 119 PHE B C 1
ATOM 2037 O O . PHE B 1 119 ? 10.016 -11 -3.297 1 98.69 119 PHE B O 1
ATOM 2044 N N . THR B 1 120 ? 9.586 -10.578 -1.175 1 98 120 THR B N 1
ATOM 2045 C CA . THR B 1 120 ? 11 -10.508 -0.829 1 98 120 THR B CA 1
ATOM 2046 C C . THR B 1 120 ? 11.258 -11.156 0.531 1 98 120 THR B C 1
ATOM 2048 O O . THR B 1 120 ? 10.328 -11.359 1.312 1 98 120 THR B O 1
ATOM 2051 N N . THR B 1 121 ? 12.523 -11.523 0.768 1 92.62 121 THR B N 1
ATOM 2052 C CA . THR B 1 121 ? 12.898 -12.023 2.086 1 92.62 121 THR B CA 1
ATOM 2053 C C . THR B 1 121 ? 12.922 -10.891 3.107 1 92.62 121 THR B C 1
ATOM 2055 O O . THR B 1 121 ? 13.008 -9.719 2.74 1 92.62 121 THR B O 1
ATOM 2058 N N . HIS B 1 122 ? 12.781 -11.289 4.328 1 84.56 122 HIS B N 1
ATOM 2059 C CA . HIS B 1 122 ? 12.891 -10.297 5.391 1 84.56 122 HIS B CA 1
ATOM 2060 C C . HIS B 1 122 ? 14.273 -9.656 5.406 1 84.56 122 HIS B C 1
ATOM 2062 O O . HIS B 1 122 ? 15.281 -10.336 5.18 1 84.56 122 HIS B O 1
ATOM 2068 N N . SER B 1 123 ? 14.18 -8.367 5.504 1 72.38 123 SER B N 1
ATOM 2069 C CA . SER B 1 123 ? 15.477 -7.73 5.711 1 72.38 123 SER B CA 1
ATOM 2070 C C . SER B 1 123 ? 16.156 -8.25 6.973 1 72.38 123 SER B C 1
ATOM 2072 O O . SER B 1 123 ? 15.484 -8.586 7.949 1 72.38 123 SER B O 1
ATOM 2074 N N . PRO B 1 124 ? 17.391 -8.789 6.75 1 57.22 124 PRO B N 1
ATOM 2075 C CA . PRO B 1 124 ? 18.047 -9.219 7.988 1 57.22 124 PRO B CA 1
ATOM 2076 C C . PRO B 1 124 ? 17.828 -8.242 9.141 1 57.22 124 PRO B C 1
ATOM 2078 O O . PRO B 1 124 ? 17.734 -7.031 8.922 1 57.22 124 PRO B O 1
ATOM 2081 N N . LYS B 1 125 ? 16.984 -8.617 9.914 1 50.75 125 LYS B N 1
ATOM 2082 C CA . LYS B 1 125 ? 16.797 -7.766 11.086 1 50.75 125 LYS B CA 1
ATOM 2083 C C . LYS B 1 125 ? 18.062 -6.953 11.375 1 50.75 125 LYS B C 1
ATOM 2085 O O . LYS B 1 125 ? 19.156 -7.504 11.438 1 50.75 125 LYS B O 1
ATOM 2090 N N . ARG B 1 126 ? 18.125 -5.629 10.828 1 40.34 126 ARG B N 1
ATOM 2091 C CA . ARG B 1 126 ? 19.109 -4.762 11.477 1 40.34 126 ARG B CA 1
ATOM 2092 C C . ARG B 1 126 ? 19.078 -4.941 12.992 1 40.34 126 ARG B C 1
ATOM 2094 O O . ARG B 1 126 ? 18.156 -4.453 13.664 1 40.34 126 ARG B O 1
ATOM 2101 N N . ASP B 1 127 ? 19.266 -6.004 13.547 1 36.03 127 ASP B N 1
ATOM 2102 C CA . ASP B 1 127 ? 19.562 -5.996 14.977 1 36.03 127 ASP B CA 1
ATOM 2103 C C . ASP B 1 127 ? 20.219 -4.684 15.391 1 36.03 127 ASP B C 1
ATOM 2105 O O . ASP B 1 127 ? 21.062 -4.145 14.672 1 36.03 127 ASP B O 1
ATOM 2109 N N . GLY B 1 128 ? 19.578 -3.664 15.906 1 33.66 128 GLY B N 1
ATOM 2110 C CA . GLY B 1 128 ? 20.25 -2.584 16.609 1 33.66 128 GLY B CA 1
ATOM 2111 C C . GLY B 1 128 ? 21.719 -2.877 16.891 1 33.66 128 GLY B C 1
ATOM 2112 O O . GLY B 1 128 ? 22.438 -2.027 17.422 1 33.66 128 GLY B O 1
ATOM 2113 N N . LYS B 1 129 ? 22.156 -4.004 17.391 1 31.92 129 LYS B N 1
ATOM 2114 C CA . LYS B 1 129 ? 23.531 -4.172 17.828 1 31.92 129 LYS B CA 1
ATOM 2115 C C . LYS B 1 129 ? 24.469 -4.41 16.641 1 31.92 129 LYS B C 1
ATOM 2117 O O . LYS B 1 129 ? 24.203 -5.293 15.812 1 31.92 129 LYS B O 1
ATOM 2122 N N . GLY B 1 130 ? 24.938 -3.389 15.906 1 26.91 130 GLY B N 1
ATOM 2123 C CA . GLY B 1 130 ? 26.141 -3.508 15.102 1 26.91 130 GLY B CA 1
ATOM 2124 C C . GLY B 1 130 ? 26.969 -4.742 15.438 1 26.91 130 GLY B C 1
ATOM 2125 O O . GLY B 1 130 ? 27.141 -5.082 16.609 1 26.91 130 GLY B O 1
ATOM 2126 N N . ALA B 1 131 ? 27.344 -5.523 14.523 1 23.89 131 ALA B N 1
ATOM 2127 C CA . ALA B 1 131 ? 28.391 -6.516 14.789 1 23.89 131 ALA B CA 1
ATOM 2128 C C . ALA B 1 131 ? 29.594 -5.875 15.461 1 23.89 131 ALA B C 1
ATOM 2130 O O . ALA B 1 131 ? 29.953 -4.734 15.156 1 23.89 131 ALA B O 1
#

Secondary structure (DSSP, 8-state):
---EEEEEE--S-HHHHHHIIIIIT--EEEEEETTEEEEEETTEEEEEE-------HHHHHHHHSTTTS-EEEEEES-HHHHHHHHHHTTPPPSEEEEE-TTS-EEEEEE-TTS-EEEEEEPP----SS--/---EEEEEE--S-HHHHHHIIIIIT--EEEEEETTEEEEEETTEEEEEE-------HHHHHHHHSTTTS-EEEEEES-HHHHHHHHHHTTPPPSEEEEE-TTS-EEEEEE-TTS-EEEEEEPP----SS--

Organism: NCBI:txid1442368

Nearest PDB 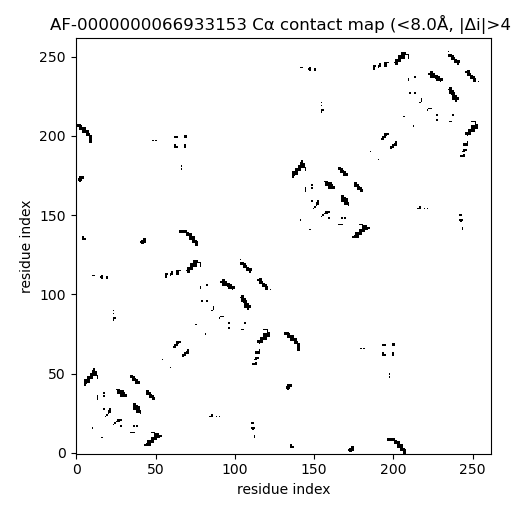structures (foldseek):
  3itw-assembly1_B-2  TM=7.562E-01  e=1.833E-08  Micromonospora sp. ML1
  5f6q-assembly1_A  TM=7.927E-01  e=7.884E-08  Bacillus anthracis
  3vcx-assembly1_B  TM=7.825E-01  e=2.318E-07  Rhodopseudomonas palustris CGA009
  3hnq-assembly1_A  TM=6.881E-01  e=3.683E-08  Salmonella enterica subsp. enterica serovar Typhimurium
  1lqp-assembly1_B  TM=7.969E-01  e=5.287E-07  Pseudomonas aeruginosa

Solvent-accessible surface area (backbone atoms only — not comparable to full-atom values): 13971 Å² total; per-residue (Å²): 110,74,35,38,59,36,40,34,41,36,32,50,47,51,66,63,50,51,50,45,41,36,72,56,65,62,30,41,79,76,47,73,56,90,59,32,38,34,32,36,39,81,65,28,45,39,37,37,37,46,60,63,58,81,72,51,56,68,62,37,36,71,39,23,26,76,72,58,23,48,31,43,32,38,28,30,69,55,50,66,60,54,50,51,53,27,44,72,71,68,53,73,63,75,37,67,80,40,79,43,95,86,74,47,45,32,30,30,32,61,50,97,63,23,48,29,37,35,43,26,46,59,70,71,74,76,56,86,67,73,129,110,75,34,37,58,36,41,34,40,36,34,50,47,52,67,63,51,51,50,44,42,35,73,57,65,61,30,41,81,75,47,74,57,92,58,32,38,33,34,36,37,80,65,27,43,40,37,36,37,46,60,62,58,82,72,50,55,68,62,37,35,72,39,23,26,76,72,58,23,50,30,41,32,37,28,30,69,57,50,68,60,52,51,50,53,27,45,73,71,65,53,75,64,76,38,68,78,40,80,42,94,87,73,49,43,34,30,29,34,60,50,96,62,22,48,30,35,36,42,26,46,60,68,71,73,77,56,87,69,74,132

Sequence (262 aa):
MPASLRIEIFPSDLQRMIDFYSTILNFVLIKRNGDYAYLGRDNIFIGAIETGSTETLEEKASYRRPMKGIEIVVEVDDLEKERDLIVAKGWKLDADIQLQDWGLKDFRLTDPDGYYLRFTTHSPKRDGKGAMPASLRIEIFPSDLQRMIDFYSTILNFVLIKRNGDYAYLGRDNIFIGAIETGSTETLEEKASYRRPMKGIEIVVEVDDLEKERDLIVAKGWKLDADIQLQDWGLKDFRLTDPDGYYLRFTTHSPKRDGKGA

Radius of gyration: 18.02 Å; Cα contacts (8 Å, |Δi|>4): 552; chains: 2; bounding box: 50×48×43 Å

InterPro domains:
  IPR004360 Glyoxalase/fosfomycin resistance/dioxygenase domain [PF00903] (6-119)
  IPR029068 Glyoxalase/Bleomycin resistance protein/Dihydroxybiphenyl dioxygenase [G3DSA:3.10.180.10] (3-127)
  IPR029068 Glyoxalase/Bleomycin resistance protein/Dihydroxybiphenyl dioxygenase [SSF54593] (7-122)
  IPR037523 Vicinal oxygen chelate (VOC), core domain [PS51819] (3-122)

Foldseek 3Di:
DDDDDAEEEEALDQVLQVCCCCQQVVWAWPDDDVQWTWIDDDRYIYIYGHDNDPDDLVRQLVAQDPPHRDEAEAADADQVVSQVSNVVSPFDWPADWDQDPVGWTWTWHAGPNNHIYIYIHDDPPPPVDDD/DDDDDAEEEEALDQVLQVCCCCQQVVWAWPDDDVQWTWIDDDRYIYIYGHDNDPDDLVRQLVAQDPPHHDEAEAADADQVVSQVSNVVSPFDWPADWDQDPVGWTWTWHAGPNNHIYIYIHDDPPPPVDDD

=== Feature glossary ===
Key to the feature types in this record:

— What the protein is —

Primary structure: the covalent order of the twenty standard amino acids along the backbone. Two proteins with the same sequence will (almost always) fold to the same structure; two with 30% identity often share a fold but not the details.

Database cross-references. InterPro integrates a dozen domain/family signature databases into unified entries with residue-range hits. GO terms attach function/process/location labels with evidence codes. CATH codes position the fold in a four-level structural taxonomy. Organism is the NCBI-taxonomy species name.

— Where its atoms are —

The mmCIF block holds the 3D Cartesian coordinates of each backbone atom (N, Cα, C, O) in ångströms. mmCIF is the PDB's canonical archive format — a tagged-loop text representation of the atomic model.

Six rendered views show the 3D structure from the faces of a cube — i.e. along ±x, ±y, ±z. Rendering representation is drawn randomly per protein from cartoon (secondary-structure ribbons), sticks (backbone bonds), or molecular surface; coloring is either N→C rainbow (blue at the N-terminus through red at the C-terminus) or one color per chain.

— Local backbone conformation —

DSSP 8-state secondary structure assigns each residue one of H (α-helix), G (3₁₀-helix), I (π-helix), E (extended β-strand), B (isolated β-bridge), T (hydrogen-bonded turn), S (bend), or '-' (coil). The assignment is computed from backbone hydrogen-bond geometry via the Kabsch–Sander algorithm.

P-SEA three-state annotation labels each residue as helix, strand, or coil based purely on the geometry of the Cα trace. It serves as a fallback when the full backbone (and thus DSSP) is unavailable.

The φ/ψ torsion pair specifies the backbone conformation at each residue. φ rotates about the N–Cα bond, ψ about the Cα–C bond. Steric clashes forbid most of the (φ, ψ) plane — the allowed regions (α-helix basin, β-sheet basin, left-handed helix) are the Ramachandran-allowed regions.

— Global shape and packing —

The geometric summary reports three shape descriptors. Rg (radius of gyration) measures how spread out the Cα atoms are about their centre of mass; compact globular proteins have small Rg, elongated or unfolded ones large. Cα contacts (<8 Å, |i−j|>4) count long-range residue pairs in spatial proximity — high for tightly packed folds, near zero for rods or random coil. The bounding-box extents give the protein's footprint along x, y, z in Å.

Accessible surface area quantifies burial. A residue with SASA near zero is packed into the hydrophobic core; one with SASA >100 Å² sits on the surface. Computed here via the Shrake–Rupley numerical algorithm with a 1.4 Å probe.

Plot images: a contact map (which residues are close in 3D, as an N×N binary image), a Ramachandran scatter (backbone torsion angles, revealing secondary-structure composition at a glance), and — for AlphaFold structures — a PAE heatmap (pairwise prediction confidence).

— Structural neighborhood —

The Foldseek 3Di string encodes local tertiary geometry as a 20-letter alphabet — one character per residue — derived from the relative positions of nearby Cα atoms. Unlike the amino-acid sequence, 3Di is a direct function of the 3D structure, so two proteins with the same fold have similar 3Di strings even at low sequence identity.

Nearest PDB neighbors are the top structural matches found by Foldseek when searching this structure against the entire Protein Data Bank. Each hit reports a TM-score (0 to 1; >0.5 almost always implies the same fold) and an E-value. These are *structural* homologs — they may share no detectable sequence similarity.

— Confidence and disorder —

For AlphaFold models, the B-factor field carries pLDDT — the model's own estimate of local accuracy on a 0–100 scale. Regions with pLDDT<50 should be treated as essentially unmodeled; they often correspond to intrinsically disordered segments.

B-factor (Debye–Waller factor) reflects atomic displacement in the crystal lattice. It is an experimental observable (units Å²), not a prediction; low values mean the atom is pinned down, high values mean it moves or is heterogeneous across the crystal.

Predicted aligned error is AlphaFold's pairwise confidence. Unlike pLDDT (per-residue), PAE is per-residue-pair and captures whether two parts of the structure are correctly placed relative to each other. Units are ångströms of expected positional error.